Protein 6E28 (pdb70)

Sequence (186 aa):
SDYENDDECWSVLEGFRVTLTSSVIDPSRITPYLRQCKVLNPDDEEQVLSDDPNLVIRKRKVGVLLDILQRRTGHKGYVAFLESLELYYPQLYKKVTGKDECCWSVLEGFRVTLTSVIDPSRITPYLRQCKVLNPDDEEQVLSDDPNLVIRKRKVGVLLDILQRTGHKGYVAFLESLELYYPQLYKKVTGK

Nearest PDB structures (foldseek):
  6e27-assembly1_D  TM=1.008E+00  e=8.171E-13  Homo sapiens
  6e27-assembly1_C  TM=1.002E+00  e=1.537E-12  Homo sapiens
  6e25-assembly1_A  TM=4.729E-01  e=3.662E-10  Homo sapiens
  6n2p-assembly1_A  TM=5.033E-01  e=1.125E-09  Homo sapiens
  4i16-assembly1_A  TM=4.663E-01  e=3.398E-05  Mus musculus

Foldseek 3Di:
DDQQDPVCVVVVCPVCVVVVVVPDPPVVCVVVCVVVVNADPVRVCVVPDDPDPVVVVVVVVVVVVVLVVVPPVSVVVVLVVCVPPVVVVNCVVVPD/DCVVVVCVVCVVVCVVPDDVVVCVVVCVVVVVAPPVRVCVVPDDPDPVVVVVVVVVVVVVLVVVPPVSVVVVLVVCVVPVVVVSCVVVVD

B-factor: mean 40.91, std 30.82, range [13.9, 239.85]

Secondary structure (DSSP, 8-state):
--SS-TTTHHHHHGGGHHHHHHH--GGGTHHHHHHTTSS-HHHHHHHH----HHHHHHHHHHHHHHHHTTTHHHHHHHHHHHHHH-HHHHHHHHT-/--HHHHHGGGHHHHHHH--GGGTHHHHHHTTSS-HHHHHHHH---SHHHHHHHHHHHHHHHHTTTHHHHHHHHHHHHHH-HHHHHHHHT-

Solvent-accessible surface area: 10209 Å² total; per-residue (Å²): 131,99,158,75,54,90,131,88,0,27,72,70,7,86,77,63,127,100,41,1,8,30,72,0,29,1,14,121,0,0,54,44,0,82,138,39,182,16,6,91,96,118,29,25,52,113,1,13,25,3,110,49,82,100,11,40,72,121,10,0,9,57,0,3,55,16,0,68,186,54,28,96,112,0,38,63,4,0,24,64,0,0,84,107,80,29,72,153,7,50,39,110,20,46,70,158,142,127,18,24,80,112,9,64,76,73,81,97,46,1,7,36,75,0,28,2,5,95,0,0,78,58,0,86,150,29,151,6,0,74,81,117,27,37,43,114,1,14,25,2,100,58,84,91,18,39,71,140,12,0,26,62,0,17,67,9,0,88,160,39,11,68,152,0,12,63,4,0,25,77,0,0,97,107,81,30,69,129,11,49,91,120,19,57,73,98

Radius of gyration: 18.83 Å; Cα contacts (8 Å, |Δi|>4): 197; chains: 2; bounding box: 37×50×56 Å

Structure (mmCIF, N/CA/C/O backbone):
data_6E28
#
_entry.id   6E28
#
_cell.length_a   43.980
_cell.length_b   37.430
_cell.length_c   56.880
_cell.angle_alpha   90.00
_cell.angle_beta   101.47
_cell.angle_gamma   90.00
#
_symmetry.space_group_name_H-M   'P 1 21 1'
#
loop_
_entity.id
_entity.type
_entity.pdbx_description
1 polymer 'Caspase recruitment domain-containing protein 9'
2 water water
#
loop_
_atom_site.group_PDB
_atom_site.id
_atom_site.type_symbol
_atom_site.label_atom_id
_atom_site.label_alt_id
_atom_site.label_comp_id
_atom_site.label_asym_id
_atom_site.label_entity_id
_atom_site.label_seq_id
_atom_site.pdbx_PDB_ins_code
_atom_site.Cartn_x
_atom_site.Cartn_y
_atom_site.Cartn_z
_atom_site.occupancy
_atom_site.B_iso_or_equiv
_atom_site.auth_seq_id
_atom_site.auth_comp_id
_atom_site.auth_asym_id
_atom_site.auth_atom_id
_atom_site.pdbx_PDB_model_num
ATOM 1 N N . SER A 1 2 ? -12.663 -10.752 -49.891 1.00 93.33 2 SER C N 1
ATOM 2 C CA . SER A 1 2 ? -13.284 -9.434 -49.840 1.00 122.58 2 SER C CA 1
ATOM 3 C C . SER A 1 2 ? -12.939 -8.746 -48.522 1.00 126.81 2 SER C C 1
ATOM 4 O O . SER A 1 2 ? -12.984 -9.367 -47.461 1.00 117.04 2 SER C O 1
ATOM 11 N N . ASP A 1 3 ? -12.599 -7.460 -48.595 1.00 131.03 3 ASP C N 1
ATOM 12 C CA . ASP A 1 3 ? -12.130 -6.722 -47.428 1.00 140.61 3 ASP C CA 1
ATOM 13 C C . ASP A 1 3 ? -13.328 -6.237 -46.618 1.00 148.48 3 ASP C C 1
ATOM 14 O O . ASP A 1 3 ? -14.136 -5.441 -47.108 1.00 170.21 3 ASP C O 1
ATOM 23 N N . TYR A 1 4 ? -13.439 -6.715 -45.378 1.00 112.48 4 TYR C N 1
ATOM 24 C CA . TYR A 1 4 ? -14.503 -6.304 -44.472 1.00 76.93 4 TYR C CA 1
ATOM 25 C C . TYR A 1 4 ? -14.001 -5.436 -43.326 1.00 70.86 4 TYR C C 1
ATOM 26 O O . TYR A 1 4 ? -14.725 -5.260 -42.340 1.00 35.80 4 TYR C O 1
ATOM 44 N N . GLU A 1 5 ? -12.780 -4.909 -43.422 1.00 89.30 5 GLU C N 1
ATOM 45 C CA . GLU A 1 5 ? -12.234 -3.971 -42.441 1.00 83.87 5 GLU C CA 1
ATOM 46 C C . GLU A 1 5 ? -11.476 -2.862 -43.162 1.00 73.85 5 GLU C C 1
ATOM 47 O O . GLU A 1 5 ? -10.324 -2.558 -42.848 1.00 56.31 5 GLU C O 1
ATOM 59 N N . ASN A 1 6 ? -12.115 -2.251 -44.156 1.00 80.44 6 ASN C N 1
ATOM 60 C CA . ASN A 1 6 ? -11.465 -1.178 -44.888 1.00 73.23 6 ASN C CA 1
ATOM 61 C C . ASN A 1 6 ? -11.414 0.098 -44.039 1.00 49.11 6 ASN C C 1
ATOM 62 O O . ASN A 1 6 ? -11.944 0.168 -42.914 1.00 32.21 6 ASN C O 1
ATOM 73 N N . ASP A 1 7 ? -10.717 1.106 -44.574 1.00 70.36 7 ASP C N 1
ATOM 74 C CA . ASP A 1 7 ? -10.548 2.361 -43.850 1.00 97.21 7 ASP C CA 1
ATOM 75 C C . ASP A 1 7 ? -11.890 2.935 -43.427 1.00 94.29 7 ASP C C 1
ATOM 76 O O . ASP A 1 7 ? -11.981 3.618 -42.398 1.00 52.17 7 ASP C O 1
ATOM 85 N N . ASP A 1 8 ? -12.945 2.642 -44.191 1.00 114.59 8 ASP C N 1
ATOM 86 C CA . ASP A 1 8 ? -14.259 3.207 -43.916 1.00 103.10 8 ASP C CA 1
ATOM 87 C C . ASP A 1 8 ? -14.987 2.470 -42.796 1.00 80.01 8 ASP C C 1
ATOM 88 O O . ASP A 1 8 ? -15.705 3.098 -42.011 1.00 56.76 8 ASP C O 1
ATOM 97 N N . GLU A 1 9 ? -14.822 1.147 -42.705 1.00 97.87 9 GLU C N 1
ATOM 98 C CA . GLU A 1 9 ? -15.702 0.307 -41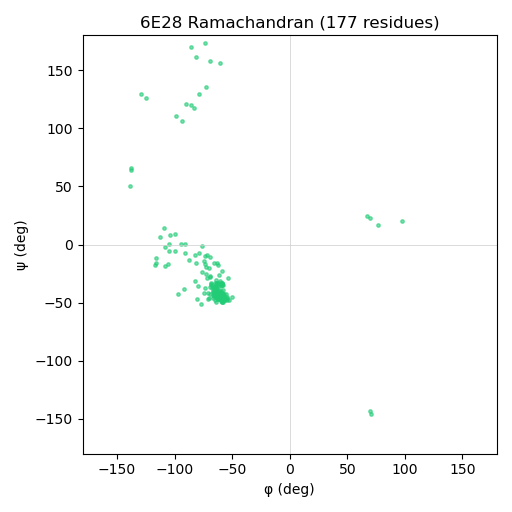.900 1.00 27.81 9 GLU C CA 1
ATOM 99 C C . GLU A 1 9 ? -15.009 -0.387 -40.739 1.00 25.81 9 GLU C C 1
ATOM 100 O O . GLU A 1 9 ? -15.702 -0.946 -39.883 1.00 28.63 9 GLU C O 1
ATOM 112 N N . CYS A 1 10 ? -13.681 -0.384 -40.688 1.00 27.58 10 CYS C N 1
ATOM 113 C CA . CYS A 1 10 ? -12.993 -1.193 -39.687 1.00 25.46 10 CYS C CA 1
ATOM 114 C C . CYS A 1 10 ? -13.433 -0.837 -38.267 1.00 26.47 10 CYS C C 1
ATOM 115 O O . CYS A 1 10 ? -13.686 -1.720 -37.448 1.00 23.47 10 CYS C O 1
ATOM 123 N N . TRP A 1 11 ? -13.538 0.443 -37.949 1.00 22.63 11 TRP C N 1
ATOM 124 C CA . TRP A 1 11 ? -13.896 0.794 -36.575 1.00 20.84 11 TRP C CA 1
ATOM 125 C C . TRP A 1 11 ? -15.310 0.371 -36.245 1.00 25.69 11 TRP C C 1
ATOM 126 O O . TRP A 1 11 ? -15.593 -0.024 -35.102 1.00 25.03 11 TRP C O 1
ATOM 147 N N . SER A 1 12 ? -16.222 0.475 -37.214 1.00 28.67 12 SER C N 1
ATOM 148 C CA . SER A 1 12 ? -17.603 0.096 -36.954 1.00 33.66 12 SER C CA 1
ATOM 149 C C . SER A 1 12 ? -17.704 -1.371 -36.572 1.00 27.28 12 SER C C 1
ATOM 150 O O . SER A 1 12 ? -18.618 -1.750 -35.835 1.00 31.77 12 SER C O 1
ATOM 158 N N . VAL A 1 13 ? -16.763 -2.211 -37.018 1.00 31.55 13 VAL C N 1
ATOM 159 C CA . VAL A 1 13 ? -16.829 -3.629 -36.656 1.00 42.04 13 VAL C CA 1
ATOM 160 C C . VAL A 1 13 ? -16.476 -3.867 -35.183 1.00 37.78 13 VAL C C 1
ATOM 161 O O . VAL A 1 13 ? -16.950 -4.839 -34.584 1.00 44.27 13 VAL C O 1
ATOM 174 N N . LEU A 1 14 ? -15.640 -3.013 -34.574 1.00 33.68 14 LEU C N 1
ATOM 175 C CA . LEU A 1 14 ? -15.358 -3.094 -33.137 1.00 31.69 14 LEU C CA 1
ATOM 176 C C . LEU A 1 14 ? -16.457 -2.490 -32.270 1.00 32.85 14 LEU C C 1
ATOM 177 O O . LEU A 1 14 ? -16.402 -2.611 -31.040 1.00 29.75 14 LEU C O 1
ATOM 193 N N . GLU A 1 15 ? -17.444 -1.835 -32.872 1.00 29.82 15 GLU C N 1
ATOM 194 C CA . GLU A 1 15 ? -18.471 -1.157 -32.101 1.00 29.73 15 GLU C CA 1
ATOM 195 C C . GLU A 1 15 ? -19.154 -2.106 -31.123 1.00 28.68 15 GLU C C 1
ATOM 196 O O . GLU A 1 15 ? -19.449 -1.723 -29.985 1.00 27.51 15 GLU C O 1
ATOM 208 N N . GLY A 1 16 ? -19.471 -3.327 -31.568 1.00 31.94 16 GLY C N 1
ATOM 209 C CA . GLY A 1 16 ? -20.172 -4.273 -30.717 1.00 33.06 16 GLY C CA 1
ATOM 210 C C . GLY A 1 16 ? -19.393 -4.682 -29.489 1.00 24.25 16 GLY C C 1
ATOM 211 O O . GLY A 1 16 ? -19.992 -5.214 -28.545 1.00 31.21 16 GLY C O 1
ATOM 215 N N . PHE A 1 17 ? -18.085 -4.422 -29.462 1.00 24.96 17 PHE C N 1
ATOM 216 C CA . PHE A 1 17 ? -17.242 -4.740 -28.318 1.00 23.37 17 PHE C CA 1
ATOM 217 C C . PHE A 1 17 ? -16.889 -3.508 -27.485 1.00 23.42 17 PHE C C 1
ATOM 218 O O . PHE A 1 17 ? -16.064 -3.610 -26.571 1.00 24.34 17 PHE C O 1
ATOM 235 N N . ARG A 1 18 ? -17.483 -2.352 -27.766 1.00 24.47 18 ARG C N 1
ATOM 236 C CA . ARG A 1 18 ? -17.019 -1.127 -27.122 1.00 27.96 18 ARG C CA 1
ATOM 237 C C . ARG A 1 18 ? -17.104 -1.218 -25.599 1.00 26.98 18 ARG C C 1
ATOM 238 O O . ARG A 1 18 ? -16.157 -0.846 -24.898 1.00 26.70 18 ARG C O 1
ATOM 259 N N . VAL A 1 19 ? -18.237 -1.676 -25.059 1.00 24.51 19 VAL C N 1
ATOM 260 C CA . VAL A 1 19 ?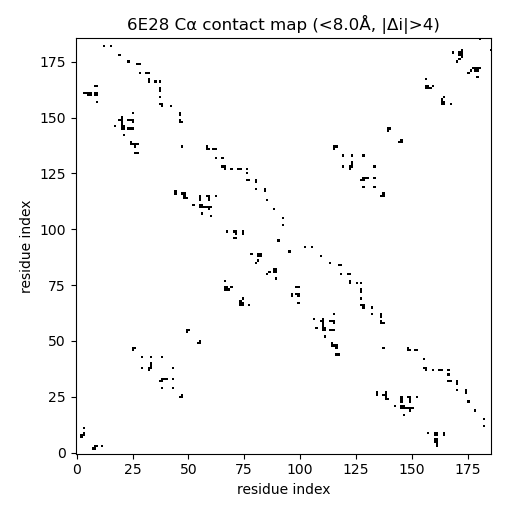 -18.398 -1.700 -23.606 1.00 23.90 19 VAL C CA 1
ATOM 261 C C . VAL A 1 19 ? -17.314 -2.561 -22.959 1.00 23.60 19 VAL C C 1
ATOM 262 O O . VAL A 1 19 ? -16.743 -2.207 -21.919 1.00 28.08 19 VAL C O 1
ATOM 275 N N . THR A 1 20 ? -17.031 -3.717 -23.544 1.00 22.51 20 THR C N 1
ATOM 276 C CA . THR A 1 20 ? -15.985 -4.567 -23.004 1.00 22.52 20 THR C CA 1
ATOM 277 C C . THR A 1 20 ? -14.606 -3.923 -23.144 1.00 26.13 20 THR C C 1
ATOM 278 O O . THR A 1 20 ? -13.817 -3.923 -22.186 1.00 24.92 20 THR C O 1
ATOM 289 N N . LEU A 1 21 ? -14.290 -3.364 -24.323 1.00 22.27 21 LEU C N 1
ATOM 290 C CA . LEU A 1 21 ? -13.005 -2.697 -24.498 1.00 23.33 21 LEU C CA 1
ATOM 291 C C . LEU A 1 21 ? -12.810 -1.614 -23.447 1.00 23.78 21 LEU C C 1
ATOM 292 O O . LEU A 1 21 ? -11.741 -1.514 -22.830 1.00 25.42 21 LEU C O 1
ATOM 308 N N . THR A 1 22 ? -13.828 -0.782 -23.233 1.00 22.95 22 THR C N 1
ATOM 309 C CA . THR A 1 22 ? -13.695 0.350 -22.325 1.00 25.18 22 THR C CA 1
ATOM 310 C C . THR A 1 22 ? -13.659 -0.073 -20.868 1.00 25.05 22 THR C C 1
ATOM 311 O O . THR A 1 22 ? -13.210 0.718 -20.032 1.00 28.15 22 THR C O 1
ATOM 322 N N . SER A 1 23 ? -14.120 -1.272 -20.545 1.00 24.91 23 SER C N 1
ATOM 323 C CA A SER A 1 23 ? -14.094 -1.751 -19.167 0.56 27.89 23 SER C CA 1
ATOM 324 C CA B SER A 1 23 ? -14.099 -1.761 -19.170 0.44 27.79 23 SER C CA 1
ATOM 325 C C . SER A 1 23 ? -12.808 -2.496 -18.812 1.00 31.88 23 SER C C 1
ATOM 326 O O . SER A 1 23 ? -12.392 -2.479 -17.641 1.00 33.05 23 SER C O 1
ATOM 341 N N . VAL A 1 24 ? -12.158 -3.141 -19.779 1.00 28.06 24 VAL C N 1
ATOM 342 C CA . VAL A 1 24 ? -10.985 -3.981 -19.522 1.00 26.85 24 VAL C CA 1
ATOM 343 C C . VAL A 1 24 ? -9.678 -3.210 -19.645 1.00 29.27 24 VAL C C 1
ATOM 344 O O . VAL A 1 24 ? -8.732 -3.467 -18.897 1.00 32.50 24 VAL C O 1
ATOM 357 N N . ILE A 1 25 ? -9.582 -2.294 -20.601 1.00 24.93 25 ILE C N 1
ATOM 358 C CA . ILE A 1 25 ? -8.326 -1.612 -20.909 1.00 22.11 25 ILE C CA 1
ATOM 359 C C . ILE A 1 25 ? -8.080 -0.504 -19.884 1.00 21.05 25 ILE C C 1
ATOM 360 O O . ILE A 1 25 ? -8.960 0.309 -19.628 1.00 23.78 25 ILE C O 1
ATOM 376 N N . ASP A 1 26 ? -6.870 -0.501 -19.313 1.00 24.42 26 ASP C N 1
ATOM 377 C CA . ASP A 1 26 ? -6.360 0.615 -18.523 1.00 32.18 26 ASP C CA 1
ATOM 378 C C . ASP A 1 26 ? -5.570 1.446 -19.530 1.00 25.40 26 ASP C C 1
ATOM 379 O O . ASP A 1 26 ? -4.488 1.006 -19.950 1.00 27.99 26 ASP C O 1
ATOM 388 N N . PRO A 1 27 ? -6.061 2.605 -19.964 1.00 23.66 27 PRO C N 1
ATOM 389 C CA . PRO A 1 27 ? -5.453 3.245 -21.141 1.00 21.82 27 PRO C CA 1
ATOM 390 C C . PRO A 1 27 ? -3.991 3.583 -20.974 1.00 21.44 27 PRO C C 1
ATOM 391 O O . PRO A 1 27 ? -3.245 3.512 -21.960 1.00 23.32 27 PRO C O 1
ATOM 402 N N . SER A 1 28 ? -3.539 3.937 -19.764 1.00 22.33 28 SER C N 1
ATOM 403 C CA . SER A 1 28 ? -2.129 4.270 -19.573 1.00 25.33 28 SER C CA 1
ATOM 404 C C . SER A 1 28 ? -1.201 3.093 -19.880 1.00 28.91 28 SER C C 1
ATOM 405 O O . SER A 1 28 ? 0.007 3.287 -20.084 1.00 29.15 28 SER C O 1
ATOM 413 N N . ARG A 1 29 ? -1.731 1.869 -19.927 1.00 26.16 29 ARG C N 1
ATOM 414 C CA . ARG A 1 29 ? -0.896 0.734 -20.263 1.00 26.88 29 ARG C CA 1
ATOM 415 C C . ARG A 1 29 ? -0.591 0.653 -21.750 1.00 24.37 29 ARG C C 1
ATOM 416 O O . ARG A 1 29 ? 0.430 0.053 -22.123 1.00 28.69 29 ARG C O 1
ATOM 437 N N . ILE A 1 30 ? -1.429 1.242 -22.597 1.00 22.00 30 ILE C N 1
ATOM 438 C CA . ILE A 1 30 ? -1.233 1.111 -24.035 1.00 23.39 30 ILE C CA 1
ATOM 439 C C . ILE A 1 30 ? -0.934 2.421 -24.743 1.00 22.26 30 ILE C C 1
ATOM 440 O O . ILE A 1 30 ? -0.500 2.368 -25.907 1.00 21.79 30 ILE C O 1
ATOM 456 N N . THR A 1 31 ? -1.178 3.585 -24.141 1.00 23.79 31 THR C N 1
ATOM 457 C CA . THR A 1 31 ? -0.876 4.820 -24.863 1.00 22.90 31 THR C CA 1
ATOM 458 C C . THR A 1 31 ? 0.599 4.984 -25.205 1.00 23.32 31 THR C C 1
ATOM 459 O O . THR A 1 31 ? 0.875 5.485 -26.312 1.00 22.81 31 THR C O 1
ATOM 470 N N . PRO A 1 32 ? 1.569 4.544 -24.401 1.00 22.57 32 PRO C N 1
ATOM 471 C CA . PRO A 1 32 ? 2.966 4.672 -24.857 1.00 25.51 32 PRO C CA 1
ATOM 472 C C . PRO A 1 32 ? 3.205 3.911 -26.142 1.00 28.59 32 PRO C C 1
ATOM 473 O O . PRO A 1 32 ? 3.807 4.437 -27.086 1.00 29.83 32 PRO C O 1
ATOM 484 N N . TYR A 1 33 ? 2.712 2.678 -26.217 1.00 25.98 33 TYR C N 1
ATOM 485 C CA . TYR A 1 33 ? 2.845 1.885 -27.431 1.00 26.75 33 TYR C CA 1
ATOM 486 C C . TYR A 1 33 ? 2.153 2.557 -28.613 1.00 28.51 33 TYR C C 1
ATOM 487 O O . TYR A 1 33 ? 2.694 2.612 -29.727 1.00 26.00 33 TYR C O 1
ATOM 505 N N . LEU A 1 34 ? 0.933 3.040 -28.408 1.00 22.64 34 LEU C N 1
ATOM 506 C CA . LEU A 1 34 ? 0.233 3.682 -29.514 1.00 23.28 34 LEU C CA 1
ATOM 507 C C . LEU A 1 34 ? 0.960 4.940 -29.972 1.00 23.61 34 LEU C C 1
ATOM 508 O O . LEU A 1 34 ? 0.968 5.247 -31.164 1.00 24.84 34 LEU C O 1
ATOM 524 N N . ARG A 1 35 ? 1.600 5.671 -29.064 1.00 25.91 35 ARG C N 1
ATOM 525 C CA . ARG A 1 35 ? 2.420 6.815 -29.474 1.00 30.18 35 ARG C CA 1
ATOM 526 C C . ARG A 1 35 ? 3.619 6.348 -30.293 1.00 29.54 35 ARG C C 1
ATOM 527 O O . ARG A 1 35 ? 3.999 6.984 -31.289 1.00 31.14 35 ARG C O 1
ATOM 548 N N . GLN A 1 36 ? 4.207 5.208 -29.931 1.00 29.72 36 GLN C N 1
ATOM 549 C CA . GLN A 1 36 ? 5.312 4.697 -30.735 1.00 40.38 36 GLN C CA 1
ATOM 550 C C . GLN A 1 36 ? 4.839 4.202 -32.099 1.00 35.84 36 GLN C C 1
ATOM 551 O O . GLN A 1 36 ? 5.621 4.211 -33.060 1.00 35.01 36 GLN C O 1
ATOM 565 N N . CYS A 1 37 ? 3.585 3.751 -32.211 1.00 31.07 37 CYS C N 1
ATOM 566 C CA . CYS A 1 37 ? 3.042 3.382 -33.519 1.00 31.34 37 CYS C CA 1
ATOM 567 C C . CYS A 1 37 ? 2.670 4.596 -34.351 1.00 34.12 37 CYS C C 1
ATOM 568 O O . CYS A 1 37 ? 2.168 4.431 -35.469 1.00 31.03 37 CYS C O 1
ATOM 576 N N . LYS A 1 38 ? 2.848 5.801 -33.812 1.00 31.08 38 LYS C N 1
ATOM 577 C CA . LYS A 1 38 ? 2.612 7.043 -34.533 1.00 30.16 38 LYS C CA 1
ATOM 578 C C . LYS A 1 38 ? 1.131 7.301 -34.815 1.00 30.03 38 LYS C C 1
ATOM 579 O O . LYS A 1 38 ? 0.804 8.051 -35.732 1.00 33.59 38 LYS C O 1
ATOM 598 N N . VAL A 1 39 ? 0.227 6.705 -34.041 1.00 26.83 39 VAL C N 1
ATOM 599 C CA . VAL A 1 39 ? -1.205 6.970 -34.176 1.00 28.00 39 VAL C CA 1
ATOM 600 C C . VAL A 1 39 ? -1.742 7.854 -33.065 1.00 29.70 39 VAL C C 1
ATOM 601 O O . VAL A 1 39 ? -2.928 8.216 -33.102 1.00 30.61 39 VAL C O 1
ATOM 614 N N . LEU A 1 40 ? -0.924 8.190 -32.067 1.00 25.04 40 LEU C N 1
ATOM 615 C CA . LEU A 1 40 ? -1.270 9.143 -31.028 1.00 24.04 40 LEU C CA 1
ATOM 616 C C . LEU A 1 40 ? -0.152 10.157 -30.934 1.00 29.12 40 LEU C C 1
ATOM 617 O O . LEU A 1 40 ? 1.020 9.768 -30.891 1.00 35.29 40 LEU C O 1
ATOM 633 N N . ASN A 1 41 ? -0.525 11.462 -30.967 1.00 36.39 41 ASN C N 1
ATOM 634 C CA . ASN A 1 41 ? 0.363 12.582 -30.672 1.00 45.12 41 ASN C CA 1
ATOM 635 C C . ASN A 1 41 ? 0.458 12.764 -29.162 1.00 43.04 41 ASN C C 1
ATOM 636 O O . ASN A 1 41 ? -0.419 12.323 -28.427 1.00 35.12 41 ASN C O 1
ATOM 647 N N . PRO A 1 42 ? 1.486 13.467 -28.671 1.00 69.79 42 PRO C N 1
ATOM 648 C CA . PRO A 1 42 ? 1.531 13.759 -27.223 1.00 61.56 42 PRO C CA 1
ATOM 649 C C . PRO A 1 42 ? 0.317 14.518 -26.709 1.00 35.55 42 PRO C C 1
ATOM 650 O O . PRO A 1 42 ? -0.122 14.273 -25.578 1.00 40.38 42 PRO C O 1
ATOM 661 N N . ASP A 1 43 ? -0.249 15.423 -27.517 1.00 37.93 43 ASP C N 1
ATOM 662 C CA . ASP A 1 43 ? -1.470 16.116 -27.115 1.00 54.87 43 ASP C CA 1
ATOM 663 C C . ASP A 1 43 ? -2.630 15.139 -26.930 1.00 48.46 43 ASP C C 1
ATOM 664 O O . ASP A 1 43 ? -3.422 15.2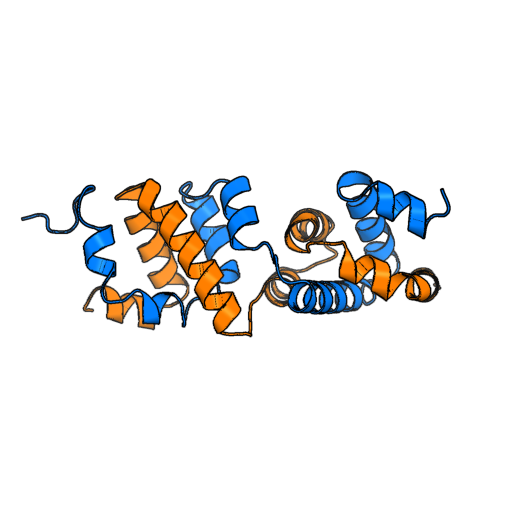79 -25.988 1.00 39.37 43 ASP C O 1
ATOM 673 N N . ASP A 1 44 ? -2.760 14.159 -27.833 1.00 34.83 44 ASP C N 1
ATOM 674 C CA . ASP A 1 44 ? -3.795 13.133 -27.702 1.00 32.99 44 ASP C CA 1
ATOM 675 C C . ASP A 1 44 ? -3.606 12.342 -26.416 1.00 24.51 44 ASP C C 1
ATOM 676 O O . ASP A 1 44 ? -4.571 12.055 -25.687 1.00 24.73 44 ASP C O 1
ATOM 685 N N . GLU A 1 45 ? -2.367 11.940 -26.135 1.00 28.21 45 GLU C N 1
ATOM 686 C CA . GLU A 1 45 ? -2.121 11.128 -24.954 1.00 25.83 45 GLU C CA 1
ATOM 687 C C . GLU A 1 45 ? -2.457 11.910 -23.687 1.00 27.59 45 GLU C C 1
ATOM 688 O O . GLU A 1 45 ? -3.011 11.355 -22.725 1.00 30.82 45 GLU C O 1
ATOM 700 N N . GLU A 1 46 ? -2.156 13.208 -23.676 1.00 33.96 46 GLU C N 1
ATOM 701 C CA . GLU A 1 46 ? -2.495 14.003 -22.499 1.00 42.92 46 GLU C CA 1
ATOM 702 C C . GLU A 1 46 ? -4.009 14.094 -22.322 1.00 31.43 46 GLU C C 1
ATOM 703 O O . GLU A 1 46 ? -4.517 13.972 -21.198 1.00 32.21 46 GLU C O 1
ATOM 715 N N . GLN A 1 47 ? -4.749 14.274 -23.423 1.00 28.70 47 GLN C N 1
ATOM 716 C CA . GLN A 1 47 ? -6.205 14.282 -23.352 1.00 26.39 47 GLN C CA 1
ATOM 717 C C . GLN A 1 47 ? -6.731 12.996 -22.718 1.00 29.59 47 GLN C C 1
ATOM 718 O O . GLN A 1 47 ? -7.566 13.030 -21.809 1.00 31.49 47 GLN C O 1
ATOM 732 N N . VAL A 1 48 ? -6.221 11.846 -23.161 1.00 21.60 48 VAL C N 1
ATOM 733 C CA . VAL A 1 48 ? -6.714 10.565 -22.679 1.00 23.03 48 VAL C CA 1
ATOM 734 C C . VAL A 1 48 ? -6.449 10.397 -21.189 1.00 21.26 48 VAL C C 1
ATOM 735 O O . VAL A 1 48 ? -7.306 9.911 -20.440 1.00 22.49 48 VAL C O 1
ATOM 748 N N . LEU A 1 49 ? -5.239 10.728 -20.739 1.00 21.29 49 LEU C N 1
ATOM 749 C CA . LEU A 1 49 ? -4.814 10.409 -19.386 1.00 23.14 49 LEU C CA 1
ATOM 750 C C . LEU A 1 49 ? -5.184 11.477 -18.372 1.00 28.81 49 LEU C C 1
ATOM 751 O O . LEU A 1 49 ? -5.055 11.224 -17.174 1.00 26.23 49 LEU C O 1
ATOM 767 N N . SER A 1 50 ? -5.580 12.664 -18.813 1.00 22.48 50 SER C N 1
ATOM 768 C CA . SER A 1 50 ? -5.941 13.733 -17.898 1.00 23.08 50 SER C CA 1
ATOM 769 C C . SER A 1 50 ? -7.122 13.327 -17.019 1.00 22.94 50 SER C C 1
ATOM 770 O O . SER A 1 50 ? -7.948 12.487 -17.362 1.00 24.38 50 SER C O 1
ATOM 778 N N . ASP A 1 51 ? -7.221 13.969 -15.873 1.00 24.40 51 ASP C N 1
ATOM 779 C CA A ASP A 1 51 ? -8.288 13.642 -14.922 0.47 25.63 51 ASP C CA 1
ATOM 780 C CA B ASP A 1 51 ? -8.258 13.646 -14.891 0.53 26.98 51 ASP C CA 1
ATOM 781 C C . ASP A 1 51 ? -9.100 14.882 -14.613 1.00 29.95 51 ASP C C 1
ATOM 782 O O . ASP A 1 51 ? -8.694 15.715 -13.791 1.00 30.96 51 ASP C O 1
ATOM 799 N N . PRO A 1 52 ? -10.269 15.027 -15.242 1.00 27.29 52 PRO C N 1
ATOM 800 C CA . PRO A 1 52 ? -11.101 16.213 -14.981 1.00 29.43 52 PRO C CA 1
ATOM 801 C C . PRO A 1 52 ? -11.811 16.194 -13.648 1.00 27.80 52 PRO C C 1
ATOM 802 O O . PRO A 1 52 ? -12.360 17.231 -13.262 1.00 31.14 52 PRO C O 1
ATOM 813 N N . ASN A 1 53 ? -11.879 15.053 -12.970 1.00 27.57 53 ASN C N 1
ATOM 814 C CA . ASN A 1 53 ? -12.494 14.990 -11.646 1.00 29.23 53 ASN C CA 1
ATOM 815 C C . ASN A 1 53 ? -11.479 15.241 -10.543 1.00 30.39 53 ASN C C 1
ATOM 816 O O . ASN A 1 53 ? -10.500 14.497 -10.414 1.00 32.66 53 ASN C O 1
ATOM 827 N N . LEU A 1 54 ? -11.747 16.280 -9.743 1.00 26.48 54 LEU C N 1
ATOM 828 C CA . LEU A 1 54 ? -10.886 16.658 -8.627 1.00 25.87 54 LEU C CA 1
ATOM 829 C C . LEU A 1 54 ? -10.637 15.491 -7.678 1.00 25.28 54 LEU C C 1
ATOM 830 O O . LEU A 1 54 ? -9.509 15.301 -7.227 1.00 24.05 54 LEU C O 1
ATOM 846 N N . VAL A 1 55 ? -11.676 14.732 -7.317 1.00 26.86 55 VAL C N 1
ATOM 847 C CA . VAL A 1 55 ? -11.461 13.664 -6.338 1.00 28.34 55 VAL C CA 1
ATOM 848 C C . VAL A 1 55 ? -10.435 12.663 -6.844 1.00 28.34 55 VAL C C 1
ATOM 849 O O . VAL A 1 55 ? -9.586 12.189 -6.082 1.00 26.95 55 VAL C O 1
ATOM 862 N N . ILE A 1 56 ? -10.496 12.324 -8.135 1.00 27.73 56 ILE C N 1
ATOM 863 C CA . ILE A 1 56 ? -9.563 11.354 -8.702 1.00 26.97 56 ILE C CA 1
ATOM 864 C C . ILE A 1 56 ? -8.163 11.958 -8.791 1.00 23.67 56 ILE C C 1
ATOM 865 O O . ILE A 1 56 ? -7.154 11.348 -8.406 1.00 23.62 56 ILE C O 1
ATOM 881 N N . ARG A 1 57 ? -8.080 13.181 -9.308 1.00 21.60 57 ARG C N 1
ATOM 882 C CA . ARG A 1 57 ? -6.810 13.872 -9.417 1.00 23.19 57 ARG C CA 1
ATOM 883 C C . ARG A 1 57 ? -6.116 13.941 -8.068 1.00 22.27 57 ARG C C 1
ATOM 884 O O . ARG A 1 57 ? -4.913 13.678 -7.954 1.00 21.28 57 ARG C O 1
ATOM 905 N N . LYS A 1 58 ? -6.866 14.307 -7.019 1.00 21.29 58 LYS C N 1
ATOM 906 C CA . LYS A 1 58 ? -6.265 14.461 -5.700 1.00 23.18 58 LYS C CA 1
ATOM 907 C C . LYS A 1 58 ? -5.631 13.167 -5.233 1.00 20.37 58 LYS C C 1
ATOM 908 O O . LYS A 1 58 ? -4.520 13.171 -4.693 1.00 21.09 58 LYS C O 1
ATOM 927 N N . ARG A 1 59 ? -6.316 12.043 -5.436 1.00 18.11 59 ARG C N 1
ATOM 928 C CA . ARG A 1 59 ? -5.766 10.763 -5.033 1.00 19.52 59 ARG C CA 1
ATOM 929 C C . ARG A 1 59 ? -4.487 10.460 -5.786 1.00 19.98 59 ARG C C 1
ATOM 930 O O . ARG A 1 59 ? -3.481 10.042 -5.199 1.00 19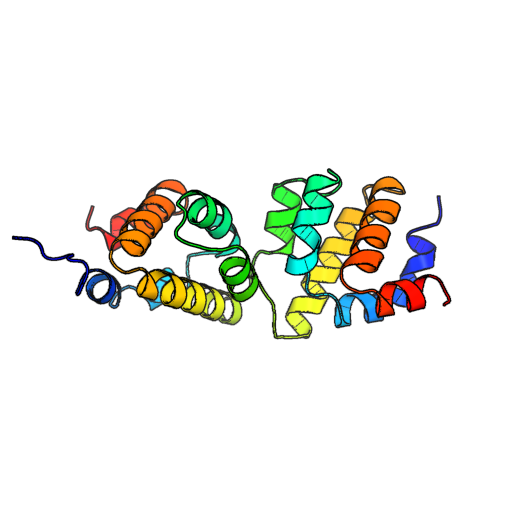.11 59 ARG C O 1
ATOM 951 N N . LYS A 1 60 ? -4.500 10.678 -7.106 1.00 18.16 60 LYS C N 1
ATOM 952 C CA . LYS A 1 60 ? -3.327 10.336 -7.905 1.00 19.14 60 LYS C CA 1
ATOM 953 C C . LYS A 1 60 ? -2.137 11.207 -7.558 1.00 14.35 60 LYS C C 1
ATOM 954 O O . LYS A 1 60 ? -0.998 10.725 -7.511 1.00 16.87 60 LYS C O 1
ATOM 973 N N . VAL A 1 61 ? -2.367 12.501 -7.322 1.00 16.47 61 VAL C N 1
ATOM 974 C CA . VAL A 1 61 ? -1.262 13.352 -6.892 1.00 16.75 61 VAL C CA 1
ATOM 975 C C . VAL A 1 61 ? -0.765 12.913 -5.524 1.00 17.80 61 VAL C C 1
ATOM 976 O O . VAL A 1 61 ? 0.436 12.933 -5.251 1.00 16.78 61 VAL C O 1
ATOM 989 N N . GLY A 1 62 ? -1.669 12.474 -4.642 1.00 16.91 62 GLY C N 1
ATOM 990 C CA . GLY A 1 62 ? -1.218 11.992 -3.342 1.00 17.68 62 GLY C CA 1
ATOM 991 C C . GLY A 1 62 ? -0.317 10.776 -3.462 1.00 15.49 62 GLY C C 1
ATOM 992 O O . GLY A 1 62 ? 0.710 10.681 -2.789 1.00 16.16 62 GLY C O 1
ATOM 996 N N . VAL A 1 63 ? -0.693 9.845 -4.325 1.00 16.47 63 VAL C N 1
ATOM 997 C CA . VAL A 1 63 ? 0.132 8.677 -4.607 1.00 17.66 63 VAL C CA 1
ATOM 998 C C . VAL A 1 63 ? 1.487 9.100 -5.166 1.00 15.64 63 VAL C C 1
ATOM 999 O O . VAL A 1 63 ? 2.534 8.629 -4.721 1.00 16.24 63 VAL C O 1
ATOM 1012 N N . LEU A 1 64 ? 1.474 10.031 -6.137 1.00 15.81 64 LEU C N 1
ATOM 1013 C CA . LEU A 1 64 ? 2.712 10.561 -6.712 1.00 16.60 64 LEU C CA 1
ATOM 1014 C C . LEU A 1 64 ? 3.615 11.173 -5.654 1.00 13.90 64 LEU C C 1
ATOM 1015 O O . LEU A 1 64 ? 4.821 10.916 -5.619 1.00 16.02 64 LEU C O 1
ATOM 1031 N N . LEU A 1 65 ? 3.046 11.996 -4.781 1.00 15.29 65 LEU C N 1
ATOM 1032 C CA . LEU A 1 65 ? 3.843 12.638 -3.742 1.00 18.12 65 LEU C CA 1
ATOM 1033 C C . LEU A 1 65 ? 4.478 11.610 -2.819 1.00 17.95 65 LEU C C 1
ATOM 1034 O O . LEU A 1 65 ? 5.621 11.781 -2.396 1.00 18.52 65 LEU C O 1
ATOM 1050 N N . ASP A 1 66 ? 3.747 10.538 -2.477 1.00 18.03 66 ASP C N 1
ATOM 1051 C CA . ASP A 1 66 ? 4.316 9.516 -1.586 1.00 19.85 66 ASP C CA 1
ATOM 1052 C C . ASP A 1 66 ? 5.477 8.777 -2.254 1.00 16.90 66 ASP C C 1
ATOM 1053 O O . ASP A 1 66 ? 6.507 8.511 -1.627 1.00 18.83 66 ASP C O 1
ATOM 1062 N N . ILE A 1 67 ? 5.333 8.466 -3.540 1.00 16.76 67 ILE C N 1
ATOM 1063 C CA . ILE A 1 67 ? 6.431 7.849 -4.284 1.00 18.36 67 ILE C CA 1
ATOM 1064 C C . ILE A 1 67 ? 7.645 8.766 -4.285 1.00 17.07 67 ILE C C 1
ATOM 1065 O O . ILE A 1 67 ? 8.771 8.350 -4.028 1.00 19.36 67 ILE C O 1
ATOM 1081 N N . LEU A 1 68 ? 7.418 10.050 -4.607 1.00 16.43 68 LEU C N 1
ATOM 1082 C CA . LEU A 1 68 ? 8.539 10.976 -4.687 1.00 18.18 68 LEU C CA 1
ATOM 1083 C C . LEU A 1 68 ? 9.214 11.187 -3.337 1.00 18.78 68 LEU C C 1
ATOM 1084 O O . LEU A 1 68 ? 10.440 11.318 -3.265 1.00 20.33 68 LEU C O 1
ATOM 1100 N N . GLN A 1 69 ? 8.432 11.228 -2.252 1.00 18.92 69 GLN C N 1
ATOM 1101 C CA . GLN A 1 69 ? 9.005 11.402 -0.926 1.00 19.87 69 GLN C CA 1
ATOM 1102 C C . GLN A 1 69 ? 9.987 10.294 -0.602 1.00 21.04 69 GLN C C 1
ATOM 1103 O O . GLN A 1 69 ? 11.008 10.534 0.058 1.00 23.18 69 GLN C O 1
ATOM 1117 N N . ARG A 1 70 ? 9.706 9.080 -1.094 1.00 22.00 70 ARG C N 1
ATOM 1118 C CA A ARG A 1 70 ? 10.588 7.965 -0.786 0.49 23.70 70 ARG C CA 1
ATOM 1119 C CA B ARG A 1 70 ? 10.572 7.941 -0.825 0.51 23.81 70 ARG C CA 1
ATOM 1120 C C . ARG A 1 70 ? 11.908 8.044 -1.539 1.00 25.46 70 ARG C C 1
ATOM 1121 O O . ARG A 1 70 ? 12.836 7.309 -1.196 1.00 32.13 70 ARG C O 1
ATOM 1162 N N . THR A 1 71 ? 12.025 8.919 -2.538 1.00 25.80 71 THR C N 1
ATOM 1163 C CA . THR A 1 71 ? 13.306 9.133 -3.188 1.00 24.09 71 THR C CA 1
ATOM 1164 C C . THR A 1 71 ? 14.115 10.247 -2.535 1.00 31.77 71 THR C C 1
ATOM 1165 O O . THR A 1 71 ? 15.215 10.559 -3.001 1.00 37.73 71 THR C O 1
ATOM 1176 N N . GLY A 1 72 ? 13.591 10.865 -1.479 1.00 27.04 72 GLY C N 1
ATOM 1177 C CA . GLY A 1 72 ? 14.358 11.834 -0.735 1.00 28.86 72 GLY C CA 1
ATOM 1178 C C . GLY A 1 72 ? 14.580 13.119 -1.509 1.00 28.45 72 GLY C C 1
ATOM 1179 O O . GLY A 1 72 ? 13.745 13.577 -2.300 1.00 25.12 72 GLY C O 1
ATOM 1183 N N . HIS A 1 73 ? 15.741 13.707 -1.280 1.00 29.61 73 HIS C N 1
ATOM 1184 C CA . HIS A 1 73 ? 15.983 15.049 -1.789 1.00 28.94 73 HIS C CA 1
ATOM 1185 C C . HIS A 1 73 ? 15.996 15.093 -3.314 1.00 31.15 73 HIS C C 1
ATOM 1186 O O . HIS A 1 73 ? 15.592 16.100 -3.902 1.00 29.11 73 HIS C O 1
ATOM 1200 N N . LYS A 1 74 ? 16.460 14.033 -3.977 1.00 28.62 74 LYS C N 1
ATOM 1201 C CA . LYS A 1 74 ? 16.493 14.061 -5.435 1.00 29.94 74 LYS C CA 1
ATOM 1202 C C . LYS A 1 74 ? 15.087 14.192 -6.009 1.00 27.77 74 LYS C C 1
ATOM 1203 O O . LYS A 1 74 ? 14.864 14.929 -6.985 1.00 25.72 74 LYS C O 1
ATOM 1222 N N . GLY A 1 75 ? 14.128 13.457 -5.436 1.00 22.73 75 GLY C N 1
ATOM 1223 C CA . GLY A 1 75 ? 12.742 13.604 -5.826 1.00 22.24 75 GLY C CA 1
ATOM 1224 C C . GLY A 1 75 ? 12.183 14.982 -5.544 1.00 19.77 75 GLY C C 1
ATOM 1225 O O . GLY A 1 75 ? 11.357 15.488 -6.317 1.00 19.14 75 GLY C O 1
ATOM 1229 N N . TYR A 1 76 ? 12.613 15.596 -4.445 1.00 19.83 76 TYR C N 1
ATOM 1230 C CA . TYR A 1 76 ? 12.130 16.931 -4.098 1.00 19.91 76 TYR C CA 1
ATOM 1231 C C . TYR A 1 76 ? 12.577 17.951 -5.132 1.00 21.00 76 TYR C C 1
ATOM 1232 O O . TYR A 1 76 ? 11.767 18.762 -5.605 1.00 19.63 76 TYR C O 1
ATOM 1250 N N . VAL A 1 77 ? 13.854 17.911 -5.485 1.00 22.38 77 VAL C N 1
ATOM 1251 C CA . VAL A 1 77 ? 14.398 18.838 -6.466 1.00 23.22 77 VAL C CA 1
ATOM 1252 C C . VAL A 1 77 ? 13.710 18.654 -7.809 1.00 25.34 77 VAL C C 1
ATOM 1253 O O . VAL A 1 77 ? 13.326 19.630 -8.468 1.00 23.34 77 VAL C O 1
ATOM 1266 N N . ALA A 1 78 ? 13.534 17.403 -8.237 1.00 20.01 78 ALA C N 1
ATOM 1267 C CA . ALA A 1 78 ? 12.883 17.143 -9.518 1.00 19.74 78 ALA C CA 1
ATOM 1268 C C . ALA A 1 78 ? 11.442 17.618 -9.508 1.00 18.23 78 ALA C C 1
ATOM 1269 O O . ALA A 1 78 ? 10.960 18.201 -10.502 1.00 18.45 78 ALA C O 1
ATOM 1276 N N . PHE A 1 79 ? 10.728 17.354 -8.420 1.00 17.03 79 PHE C N 1
ATOM 1277 C CA . PHE A 1 79 ? 9.351 17.780 -8.310 1.00 15.44 79 PHE C CA 1
ATOM 1278 C C . PHE A 1 79 ? 9.251 19.296 -8.401 1.00 17.48 79 PHE C C 1
ATOM 1279 O O . PHE A 1 79 ? 8.407 19.820 -9.136 1.00 17.97 79 PHE C O 1
ATOM 1296 N N . LEU A 1 80 ? 10.095 20.015 -7.675 1.00 18.77 80 LEU C N 1
ATOM 1297 C CA . LEU A 1 80 ? 10.012 21.467 -7.739 1.00 18.55 80 LEU C CA 1
ATOM 1298 C C . LEU A 1 80 ? 10.316 21.976 -9.141 1.00 20.16 80 LEU C C 1
ATOM 1299 O O . LEU A 1 80 ? 9.711 22.957 -9.591 1.00 21.23 80 LEU C O 1
ATOM 1315 N N . GLU A 1 81 ? 11.284 21.369 -9.831 1.00 17.69 81 GLU C N 1
ATOM 1316 C CA . GLU A 1 81 ? 11.534 21.762 -11.216 1.00 18.23 81 GLU C CA 1
ATOM 1317 C C . GLU A 1 81 ? 10.292 21.568 -12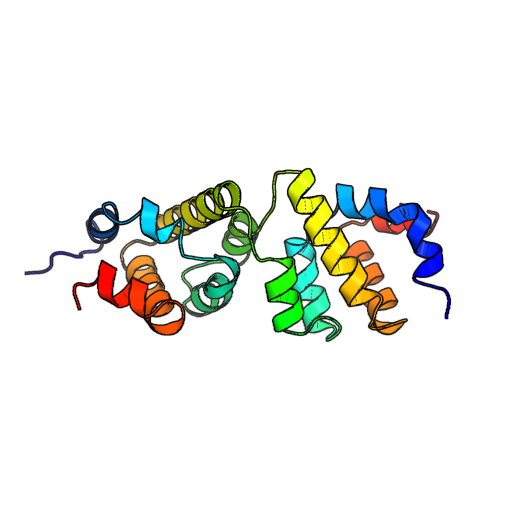.076 1.00 21.75 81 GLU C C 1
ATOM 1318 O O . GLU A 1 81 ? 9.977 22.409 -12.924 1.00 20.27 81 GLU C O 1
ATOM 1330 N N . SER A 1 82 ? 9.579 20.456 -11.881 1.00 19.16 82 SER C N 1
ATOM 1331 C CA . SER A 1 82 ? 8.394 20.225 -12.691 1.00 18.57 82 SER C CA 1
ATOM 1332 C C . SER A 1 82 ? 7.334 21.274 -12.420 1.00 18.32 82 SER C C 1
ATOM 1333 O O . SER A 1 82 ? 6.604 21.674 -13.335 1.00 19.75 82 SER C O 1
ATOM 1341 N N . LEU A 1 83 ? 7.292 21.799 -11.203 1.00 19.18 83 LEU C N 1
ATOM 1342 C CA . LEU A 1 83 ? 6.340 22.864 -10.913 1.00 19.57 83 LEU C CA 1
ATOM 1343 C C . LEU A 1 83 ? 6.799 24.176 -11.544 1.00 20.75 83 LEU C C 1
ATOM 1344 O O . LEU A 1 83 ? 5.991 24.900 -12.131 1.00 20.58 83 LEU C O 1
ATOM 1360 N N . GLU A 1 84 ? 8.102 24.481 -11.470 1.00 21.29 84 GLU C N 1
ATOM 1361 C CA . GLU A 1 84 ? 8.643 25.680 -12.108 1.00 21.65 84 GLU C CA 1
ATOM 1362 C C . GLU A 1 84 ? 8.184 25.762 -13.547 1.00 21.78 84 GLU C C 1
ATOM 1363 O O . GLU A 1 84 ? 7.831 26.835 -14.045 1.00 25.08 84 GLU C O 1
ATOM 1375 N N . LEU A 1 85 ? 8.264 24.631 -14.251 1.00 22.09 85 LEU C N 1
ATOM 1376 C CA . LEU A 1 85 ? 7.939 24.578 -15.660 1.00 21.71 85 LEU C CA 1
ATOM 1377 C C . LEU A 1 85 ? 6.438 24.575 -15.899 1.00 21.09 85 LEU C C 1
ATOM 1378 O O . LEU A 1 85 ? 5.946 25.344 -16.731 1.00 24.31 85 LEU C O 1
ATOM 1394 N N . TYR A 1 86 ? 5.705 23.681 -15.237 1.00 19.96 86 TYR C N 1
ATOM 1395 C CA . TYR A 1 86 ? 4.333 23.393 -15.631 1.00 21.52 86 TYR C CA 1
ATOM 1396 C C . TYR A 1 86 ? 3.269 23.978 -14.711 1.00 20.46 86 TYR C C 1
ATOM 1397 O O . TYR A 1 86 ? 2.117 24.112 -15.142 1.00 24.45 86 TYR C O 1
ATOM 1415 N N . TYR A 1 87 ? 3.623 24.373 -13.502 1.00 19.81 87 TYR C N 1
ATOM 1416 C CA . TYR A 1 87 ? 2.689 24.993 -12.560 1.00 22.32 87 TYR C CA 1
ATOM 1417 C C . TYR A 1 87 ? 3.414 26.150 -11.896 1.00 25.16 87 TYR C C 1
ATOM 1418 O O . TYR A 1 87 ? 3.655 26.144 -10.682 1.00 22.72 87 TYR C O 1
ATOM 1436 N N . PRO A 1 88 ? 3.754 27.179 -12.671 1.00 25.57 88 PRO C N 1
ATOM 1437 C CA . PRO A 1 88 ? 4.591 28.246 -12.106 1.00 26.95 88 PRO C CA 1
ATOM 1438 C C . PRO A 1 88 ? 3.971 28.942 -10.915 1.00 33.13 88 PRO C C 1
ATOM 1439 O O . PRO A 1 88 ? 4.704 29.355 -10.010 1.00 29.39 88 PRO C O 1
ATOM 1450 N N . GLN A 1 89 ? 2.648 29.127 -10.910 1.00 31.33 89 GLN C N 1
ATOM 1451 C CA . GLN A 1 89 ? 2.002 29.799 -9.776 1.00 31.91 89 GLN C CA 1
ATOM 1452 C C . GLN A 1 89 ? 2.066 28.950 -8.510 1.00 33.72 89 GLN C C 1
ATOM 1453 O O . GLN A 1 89 ? 2.144 29.488 -7.400 1.00 36.90 89 GLN C O 1
ATOM 1467 N N . LEU A 1 90 ? 2.014 27.627 -8.648 1.00 28.15 90 LEU C N 1
ATOM 1468 C CA . LEU A 1 90 ? 2.218 26.745 -7.502 1.00 26.11 90 LEU C CA 1
ATOM 1469 C C . LEU A 1 90 ? 3.652 26.780 -7.020 1.00 31.88 90 LEU C C 1
ATOM 1470 O O . LEU A 1 90 ? 3.913 26.786 -5.814 1.00 30.84 90 LEU C O 1
ATOM 1486 N N . TYR A 1 91 ? 4.601 26.768 -7.947 1.00 25.46 91 TYR C N 1
ATOM 1487 C CA . TYR A 1 91 ? 6.000 26.861 -7.564 1.00 24.41 91 TYR C CA 1
ATOM 1488 C C . TYR A 1 91 ? 6.233 28.061 -6.668 1.00 32.68 91 TYR C C 1
ATOM 1489 O O . TYR A 1 91 ? 6.864 27.949 -5.615 1.00 30.76 91 TYR C O 1
ATOM 1507 N N . LYS A 1 92 ? 5.713 29.217 -7.073 1.00 28.75 92 LYS C N 1
ATOM 1508 C CA . LYS A 1 92 ? 5.876 30.436 -6.292 1.00 33.59 92 LYS C CA 1
ATOM 1509 C C . LYS A 1 92 ? 5.261 30.277 -4.911 1.00 42.34 92 LYS C C 1
ATOM 1510 O O . LYS A 1 92 ? 5.848 30.684 -3.897 1.00 38.74 92 LYS C O 1
ATOM 1517 N N . LYS A 1 93 ? 4.075 29.677 -4.860 1.00 33.72 93 LYS C N 1
ATOM 1518 C CA . LYS A 1 93 ? 3.334 29.553 -3.607 1.00 34.99 93 LYS C CA 1
ATOM 1519 C C . LYS A 1 93 ? 4.104 28.706 -2.600 1.00 35.69 93 LYS C C 1
ATOM 1520 O O . LYS A 1 93 ? 4.239 29.085 -1.427 1.00 37.68 93 LYS C O 1
ATOM 1539 N N . VAL A 1 94 ? 4.631 27.557 -3.035 1.00 35.05 94 VAL C N 1
ATOM 1540 C CA . VAL A 1 94 ? 5.297 26.656 -2.092 1.00 36.32 94 VAL C CA 1
ATOM 1541 C C . VAL A 1 94 ? 6.735 27.049 -1.818 1.00 46.80 94 VAL C C 1
ATOM 1542 O O . VAL A 1 94 ? 7.355 26.485 -0.908 1.00 55.30 94 VAL C O 1
ATOM 1555 N N . THR A 1 95 ? 7.278 28.008 -2.564 1.00 35.71 95 THR C N 1
ATOM 1556 C CA . THR A 1 95 ? 8.605 28.541 -2.303 1.00 49.01 95 THR C CA 1
ATOM 1557 C C . THR A 1 95 ? 8.571 29.963 -1.745 1.00 46.59 95 THR C C 1
ATOM 1558 O O . THR A 1 95 ? 9.634 30.528 -1.473 1.00 53.08 95 THR C O 1
ATOM 1569 N N . GLY A 1 96 ? 7.391 30.562 -1.603 1.00 71.08 96 GLY C N 1
ATOM 1570 C CA . GLY A 1 96 ? 7.237 31.815 -0.888 1.00 98.81 96 GLY C CA 1
ATOM 1571 C C . GLY A 1 96 ? 7.200 33.078 -1.72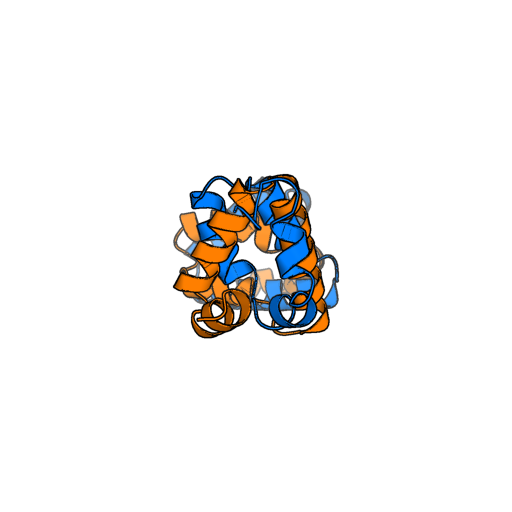4 1.00 105.78 96 GLY C C 1
ATOM 1572 O O . GLY A 1 96 ? 7.422 34.161 -1.171 1.00 104.22 96 GLY C O 1
ATOM 1576 N N . LYS A 1 97 ? 6.908 32.984 -3.017 1.00 120.62 97 LYS C N 1
ATOM 1577 C CA . LYS A 1 97 ? 7.006 34.140 -3.904 1.00 122.48 97 LYS C CA 1
ATOM 1578 C C . LYS A 1 97 ? 5.633 34.662 -4.326 1.00 110.89 97 LYS C C 1
ATOM 1579 O O . LYS A 1 97 ? 4.619 34.376 -3.688 1.00 76.78 97 LYS C O 1
ATOM 1598 N N . ASP B 1 8 ? 16.960 14.576 5.024 1.00 81.87 8 ASP D N 1
ATOM 1599 C CA . ASP B 1 8 ? 16.689 15.964 5.380 1.00 108.44 8 ASP D CA 1
ATOM 1600 C C . ASP B 1 8 ? 15.180 16.212 5.501 1.00 90.09 8 ASP D C 1
ATOM 1601 O O . ASP B 1 8 ? 14.388 15.269 5.556 1.00 74.00 8 ASP D O 1
ATOM 1609 N N . GLU B 1 9 ? 14.793 17.487 5.528 1.00 58.30 9 GLU D N 1
ATOM 1610 C CA . GLU B 1 9 ? 13.465 17.908 5.963 1.00 37.84 9 GLU D CA 1
ATOM 1611 C C . GLU B 1 9 ? 12.620 18.490 4.840 1.00 40.22 9 GLU D C 1
ATOM 1612 O O . GLU B 1 9 ? 11.500 18.954 5.090 1.00 33.42 9 GLU D O 1
ATOM 1624 N N . CYS B 1 10 ? 13.102 18.433 3.603 1.00 32.43 10 CYS D N 1
ATOM 1625 C CA A CYS B 1 10 ? 12.447 19.129 2.496 0.53 35.12 10 CYS D CA 1
ATOM 1626 C CA B CYS B 1 10 ? 12.431 19.165 2.536 0.47 34.51 10 CYS D CA 1
ATOM 1627 C C . CYS B 1 10 ? 11.000 18.676 2.325 1.00 28.31 10 CYS D C 1
ATOM 1628 O O . CYS B 1 10 ? 10.078 19.493 2.187 1.00 27.52 10 CYS D O 1
ATOM 1643 N N . TRP B 1 11 ? 10.774 17.369 2.330 1.00 24.91 11 TRP D N 1
ATOM 1644 C CA . TRP B 1 11 ? 9.425 16.884 2.083 1.00 25.59 11 TRP D CA 1
ATOM 1645 C C . TRP B 1 11 ? 8.499 17.178 3.257 1.00 29.53 11 TRP D C 1
ATOM 1646 O O . TRP B 1 11 ? 7.343 17.549 3.052 1.00 29.17 11 TRP D O 1
ATOM 1667 N N . SER B 1 12 ? 8.971 16.991 4.493 1.00 37.73 12 SER D N 1
ATOM 1668 C CA . SER B 1 12 ? 8.099 17.255 5.633 1.00 40.49 12 SER D CA 1
ATOM 1669 C C . SER B 1 12 ? 7.708 18.727 5.687 1.00 38.41 12 SER D C 1
ATOM 1670 O O . SER B 1 12 ? 6.591 19.061 6.096 1.00 34.65 12 SER D O 1
ATOM 1678 N N . VAL B 1 13 ? 8.602 19.618 5.261 1.00 31.36 13 VAL D N 1
ATOM 1679 C CA . VAL B 1 13 ? 8.259 21.035 5.197 1.00 33.83 13 VAL D CA 1
ATOM 1680 C C . VAL B 1 13 ? 7.148 21.266 4.177 1.00 32.02 13 VAL D C 1
ATOM 1681 O O . VAL B 1 13 ? 6.248 22.087 4.384 1.00 41.21 13 VAL D O 1
ATOM 1694 N N . LEU B 1 14 ? 7.188 20.546 3.061 1.00 29.43 14 LEU D N 1
ATOM 1695 C CA . LEU B 1 14 ? 6.192 20.737 2.019 1.00 27.79 14 LEU D CA 1
ATOM 1696 C C . LEU B 1 14 ? 4.819 20.201 2.413 1.00 33.35 14 LEU D C 1
ATOM 1697 O O . LEU B 1 14 ? 3.843 20.455 1.697 1.00 29.02 14 LEU D O 1
ATOM 1713 N N . GLU B 1 15 ? 4.719 19.478 3.533 1.00 35.70 15 GLU D N 1
ATOM 1714 C CA . GLU B 1 15 ? 3.471 18.803 3.881 1.00 32.07 15 GLU D CA 1
ATOM 1715 C C . GLU B 1 15 ? 2.332 19.797 4.056 1.00 27.71 15 GLU D C 1
ATOM 1716 O O . GLU B 1 15 ? 1.175 19.486 3.756 1.00 27.06 15 GLU D O 1
ATOM 1720 N N . GLY B 1 16 ? 2.625 20.991 4.582 1.00 27.40 16 GLY D N 1
ATOM 1721 C CA . GLY B 1 16 ? 1.572 21.967 4.772 1.00 29.68 16 GLY D CA 1
ATOM 1722 C C . GLY B 1 16 ? 0.857 22.338 3.489 1.00 23.76 16 GLY D C 1
ATOM 1723 O O . GLY B 1 16 ? -0.289 22.818 3.545 1.00 24.77 16 GLY D O 1
ATOM 1727 N N . PHE B 1 17 ? 1.506 22.145 2.340 1.00 23.62 17 PHE D N 1
ATOM 1728 C CA . PHE B 1 17 ? 0.928 22.489 1.063 1.00 22.94 17 PHE D CA 1
ATOM 1729 C C . PHE B 1 17 ? 0.354 21.277 0.343 1.00 21.37 17 PHE D C 1
ATOM 1730 O O . PHE B 1 17 ? -0.058 21.403 -0.810 1.00 21.75 17 PHE D O 1
ATOM 1747 N N . ARG B 1 18 ? 0.268 20.127 1.015 1.00 20.51 18 ARG D N 1
ATOM 1748 C CA . ARG B 1 18 ? -0.157 18.909 0.326 1.00 19.46 18 ARG D CA 1
ATOM 1749 C C . ARG B 1 18 ? -1.512 19.084 -0.333 1.00 19.75 18 ARG D C 1
ATOM 1750 O O . ARG B 1 18 ? -1.653 18.765 -1.512 1.00 19.97 18 ARG D O 1
ATOM 1771 N N . VAL B 1 19 ? -2.503 19.623 0.360 1.00 21.49 19 VAL D N 1
ATOM 1772 C CA . VAL B 1 19 ? -3.837 19.697 -0.240 1.00 21.26 19 VAL D CA 1
ATOM 1773 C C . VAL B 1 19 ? -3.858 20.658 -1.421 1.00 24.77 19 VAL D C 1
ATOM 1774 O O . VAL B 1 19 ? -4.530 20.405 -2.428 1.00 26.66 19 VAL D O 1
ATOM 1787 N N . THR B 1 20 ? -3.123 21.761 -1.327 1.00 23.28 20 THR D N 1
ATOM 1788 C CA . THR B 1 20 ? -3.020 22.672 -2.463 1.00 25.14 20 THR D CA 1
ATOM 1789 C C . THR B 1 20 ? -2.439 21.939 -3.679 1.00 25.17 20 THR D C 1
ATOM 1790 O O . THR B 1 20 ? -2.998 21.994 -4.785 1.00 26.94 20 THR D O 1
ATOM 1801 N N . LEU B 1 21 ? -1.330 21.221 -3.486 1.00 18.15 21 LEU D N 1
ATOM 1802 C CA . LEU B 1 21 ? -0.695 20.510 -4.581 1.00 17.29 21 LEU D CA 1
ATOM 1803 C C . LEU B 1 21 ? -1.642 19.501 -5.204 1.00 21.38 21 LEU D C 1
ATOM 1804 O O . LEU B 1 21 ? -1.745 19.405 -6.442 1.00 20.41 21 LEU D O 1
ATOM 1820 N N . THR B 1 22 ? -2.307 18.708 -4.367 1.00 20.33 22 THR D N 1
ATOM 1821 C CA . THR B 1 22 ? -3.145 17.645 -4.895 1.00 19.73 22 THR D CA 1
ATOM 1822 C C . THR B 1 22 ? -4.387 18.182 -5.580 1.00 26.37 22 THR D C 1
ATOM 1823 O O . THR B 1 22 ? -4.972 17.471 -6.406 1.00 26.66 22 THR D O 1
ATOM 1834 N N . SER B 1 23 ? -4.779 19.414 -5.282 1.00 24.31 23 SER D N 1
ATOM 1835 C CA . SER B 1 23 ? -5.984 19.977 -5.880 1.00 33.40 23 SER D CA 1
ATOM 1836 C C . SER B 1 23 ? -5.710 20.524 -7.276 1.00 43.92 23 SER D C 1
ATOM 1837 O O . SER B 1 23 ? -6.580 20.454 -8.155 1.00 41.69 23 SER D O 1
ATOM 1845 N N . VAL B 1 24 ? -4.499 21.015 -7.509 1.00 23.86 24 VAL D N 1
ATOM 1846 C CA . VAL B 1 24 ? -4.171 21.742 -8.722 1.00 26.45 24 VAL D CA 1
ATOM 1847 C C . VAL B 1 24 ? -3.512 20.849 -9.762 1.00 24.46 24 VAL D C 1
ATOM 1848 O O . VAL B 1 24 ? -3.791 20.987 -10.950 1.00 26.82 24 VAL D O 1
ATOM 1861 N N . ILE B 1 25 ? -2.581 19.989 -9.359 1.00 19.66 25 ILE D N 1
ATOM 1862 C CA . ILE B 1 25 ? -1.759 19.270 -10.329 1.00 18.78 25 ILE D CA 1
ATOM 1863 C C . ILE B 1 25 ? -2.578 18.196 -11.037 1.00 19.62 25 ILE D C 1
ATOM 1864 O O . ILE B 1 25 ? -3.290 17.408 -10.406 1.00 21.34 25 ILE D O 1
ATOM 1880 N N . ASP B 1 26 ? -2.412 18.112 -12.355 1.00 20.67 26 ASP D N 1
ATOM 1881 C CA . ASP B 1 26 ? -2.866 16.975 -13.151 1.00 23.51 26 ASP D CA 1
ATOM 1882 C C . ASP B 1 26 ? -1.625 16.112 -13.348 1.00 20.47 26 ASP D C 1
ATOM 1883 O O . ASP B 1 26 ? -0.698 16.536 -14.059 1.00 20.15 26 ASP D O 1
ATOM 1892 N N . PRO B 1 27 ? -1.526 14.939 -12.745 1.00 20.40 27 PRO D N 1
ATOM 1893 C CA . PRO B 1 27 ? -0.228 14.254 -12.723 1.00 18.49 27 PRO D CA 1
ATOM 1894 C C . PRO B 1 27 ? 0.337 13.920 -14.085 1.00 19.67 27 PRO D C 1
ATOM 1895 O O . PRO B 1 27 ? 1.570 13.915 -14.239 1.00 18.90 27 PRO D O 1
ATOM 1906 N N . SER B 1 28 ? -0.502 13.652 -15.077 1.00 19.86 28 SER D N 1
ATOM 1907 C CA . SER B 1 28 ? 0.030 13.284 -16.380 1.00 21.96 28 SER D CA 1
ATOM 1908 C C . SER B 1 28 ? 0.795 14.421 -17.044 1.00 22.81 28 SER D C 1
ATOM 1909 O O . SER B 1 28 ? 1.548 14.171 -17.983 1.00 23.53 28 SER D O 1
ATOM 1917 N N . ARG B 1 29 ? 0.635 15.657 -16.583 1.00 20.04 29 ARG D N 1
ATOM 1918 C CA . ARG B 1 29 ? 1.425 16.768 -17.094 1.00 18.05 29 ARG D CA 1
ATOM 1919 C C . ARG B 1 29 ? 2.871 16.723 -16.619 1.00 19.16 29 ARG D C 1
ATOM 1920 O O . ARG B 1 29 ? 3.752 17.292 -17.295 1.00 21.38 29 ARG D O 1
ATOM 1941 N N . ILE B 1 30 ? 3.153 16.097 -15.484 1.00 17.13 30 ILE D N 1
ATOM 1942 C CA . ILE B 1 30 ? 4.497 16.147 -14.923 1.00 17.41 30 ILE D CA 1
ATOM 1943 C C . ILE B 1 30 ? 5.169 14.791 -14.833 1.00 16.53 30 ILE D C 1
ATOM 1944 O O . ILE B 1 30 ? 6.395 14.756 -14.638 1.00 17.07 30 ILE D O 1
ATOM 1960 N N . THR B 1 31 ? 4.448 13.671 -14.902 1.00 16.24 31 THR D N 1
ATOM 1961 C CA . THR B 1 31 ? 5.144 12.393 -14.795 1.00 18.40 31 THR D CA 1
ATOM 1962 C C . THR B 1 31 ? 6.172 12.173 -15.905 1.00 17.31 31 THR D C 1
ATOM 1963 O O . THR B 1 31 ? 7.215 11.560 -15.604 1.00 18.74 31 THR D O 1
ATOM 1974 N N . PRO B 1 32 ? 6.000 12.641 -17.142 1.00 17.70 32 PRO D N 1
ATOM 1975 C CA . PRO B 1 32 ? 7.073 12.425 -18.122 1.00 19.08 32 PRO D CA 1
ATOM 1976 C C . PRO B 1 32 ? 8.372 13.091 -17.710 1.00 18.74 32 PRO D C 1
ATOM 1977 O O . PRO B 1 32 ? 9.442 12.485 -17.819 1.00 20.24 32 PRO D O 1
ATOM 1988 N N . TYR B 1 33 ? 8.293 14.311 -17.175 1.00 17.28 33 TYR D N 1
ATOM 1989 C CA . TYR B 1 33 ? 9.482 14.997 -16.703 1.00 16.79 33 TYR D CA 1
ATOM 1990 C C . TYR B 1 33 ? 10.119 14.221 -15.556 1.00 16.84 33 TYR D C 1
ATOM 1991 O O . TYR B 1 33 ? 11.334 14.006 -15.526 1.00 17.69 33 TYR D O 1
ATOM 2009 N N . LEU B 1 34 ? 9.295 13.771 -14.625 1.00 16.72 34 LEU D N 1
ATOM 2010 C CA . LEU B 1 34 ? 9.812 13.068 -13.454 1.00 17.65 34 LEU D CA 1
ATOM 2011 C C . LEU B 1 34 ? 10.403 11.713 -13.817 1.00 18.04 34 LEU D C 1
ATOM 2012 O O . LEU B 1 34 ? 11.393 11.275 -13.205 1.00 20.19 34 LEU D O 1
ATOM 2028 N N . ARG B 1 35 ? 9.822 11.041 -14.811 1.00 18.51 35 ARG D N 1
ATOM 2029 C CA . ARG B 1 35 ? 10.407 9.790 -15.293 1.00 20.99 35 ARG D CA 1
ATOM 2030 C C . ARG B 1 35 ? 11.786 10.042 -15.885 1.00 19.68 35 ARG D C 1
ATOM 2031 O O . ARG B 1 35 ? 12.736 9.283 -15.660 1.00 22.99 35 ARG D O 1
ATOM 2052 N N . GLN B 1 36 ? 11.923 11.122 -16.664 1.00 19.29 36 GLN D N 1
ATOM 2053 C CA . GLN B 1 36 ? 13.204 11.409 -17.287 1.00 19.95 36 GLN D CA 1
ATOM 2054 C C . GLN B 1 36 ? 14.239 11.836 -16.253 1.00 22.43 36 GLN D C 1
ATOM 2055 O O . GLN B 1 36 ? 15.432 11.590 -16.439 1.00 23.53 36 GLN D O 1
ATOM 2069 N N . CYS B 1 37 ? 13.788 12.418 -15.133 1.00 22.64 37 CYS D N 1
ATOM 2070 C CA . CYS B 1 37 ? 14.641 12.670 -13.971 1.00 22.57 37 CYS D CA 1
ATOM 2071 C C . CYS B 1 37 ? 15.059 11.404 -13.247 1.00 24.69 37 CYS D C 1
ATOM 2072 O O . CYS B 1 37 ? 15.891 11.488 -12.331 1.00 28.49 37 CYS D O 1
ATOM 2080 N N . LYS B 1 38 ? 14.464 10.251 -13.581 1.00 24.56 38 LYS D N 1
ATOM 2081 C CA . LYS B 1 38 ? 14.759 8.966 -12.950 1.00 28.67 38 LYS D CA 1
ATOM 2082 C C . LYS B 1 38 ? 14.326 8.912 -11.491 1.00 25.03 38 LYS D C 1
ATOM 2083 O O . LYS B 1 38 ? 14.865 8.113 -10.711 1.00 30.78 38 LYS D O 1
ATOM 2102 N N . VAL B 1 39 ? 13.351 9.735 -11.099 1.00 21.50 39 VAL D N 1
ATOM 2103 C CA . VAL B 1 39 ? 12.758 9.642 -9.774 1.00 20.36 39 VAL D CA 1
ATOM 2104 C C . VAL B 1 39 ? 11.439 8.905 -9.797 1.00 21.20 39 VAL D C 1
ATOM 2105 O O . VAL B 1 39 ? 10.853 8.661 -8.735 1.00 23.30 39 VAL D O 1
ATOM 2118 N N . LEU B 1 40 ? 10.950 8.551 -10.971 1.00 21.67 40 LEU D N 1
ATOM 2119 C CA . LEU B 1 40 ? 9.818 7.662 -11.136 1.00 22.16 40 LEU D CA 1
ATOM 2120 C C . LEU B 1 40 ? 10.283 6.546 -12.025 1.00 27.40 40 LEU D C 1
ATOM 2121 O O . LEU B 1 40 ? 10.784 6.801 -13.120 1.00 29.95 40 LEU D O 1
ATOM 2137 N N . ASN B 1 41 ? 10.116 5.327 -11.568 1.00 25.46 41 ASN D N 1
ATOM 2138 C CA . ASN B 1 41 ? 10.368 4.192 -12.432 1.00 30.16 41 ASN D CA 1
ATOM 2139 C C . ASN B 1 41 ? 9.112 3.904 -13.237 1.00 31.63 41 ASN D C 1
ATOM 2140 O O . ASN B 1 41 ? 8.042 4.468 -12.977 1.00 29.27 41 ASN D O 1
ATOM 2151 N N . PRO B 1 42 ? 9.206 3.028 -14.240 1.00 39.82 42 PRO D N 1
ATOM 2152 C CA . PRO B 1 42 ? 8.020 2.749 -15.066 1.00 35.24 42 PRO D CA 1
ATOM 2153 C C . PRO B 1 42 ? 6.836 2.208 -14.280 1.00 32.67 42 PRO D C 1
ATOM 2154 O O . PRO B 1 42 ? 5.687 2.547 -14.586 1.00 37.13 42 PRO D O 1
ATOM 2165 N N . ASP B 1 43 ? 7.088 1.404 -13.247 1.00 34.51 43 ASP D N 1
ATOM 2166 C CA . ASP B 1 43 ? 5.993 0.899 -12.424 1.00 41.55 43 ASP D CA 1
ATOM 2167 C C . ASP B 1 43 ? 5.366 2.023 -11.607 1.00 41.96 43 ASP D C 1
ATOM 2168 O O . ASP B 1 43 ? 4.149 2.033 -11.382 1.00 37.99 43 ASP D O 1
ATOM 2177 N N . ASP B 1 44 ? 6.188 2.962 -11.127 1.00 33.29 44 ASP D N 1
ATOM 2178 C CA . ASP B 1 44 ? 5.649 4.128 -10.435 1.00 26.52 44 ASP D CA 1
ATOM 2179 C C . ASP B 1 44 ? 4.682 4.900 -11.326 1.00 24.68 44 ASP D C 1
ATOM 2180 O O . ASP B 1 44 ? 3.595 5.308 -10.888 1.00 22.54 44 ASP D O 1
ATOM 2189 N N . GLU B 1 45 ? 5.109 5.200 -12.560 1.00 26.85 45 GLU D N 1
ATOM 2190 C CA . GLU B 1 45 ? 4.263 6.001 -13.438 1.00 27.62 45 GLU D CA 1
ATOM 2191 C C . GLU B 1 45 ? 2.975 5.270 -13.762 1.00 25.45 45 GLU D C 1
ATOM 2192 O O . GLU B 1 45 ? 1.885 5.852 -13.718 1.00 28.49 45 GLU D O 1
ATOM 2204 N N . GLU B 1 46 ? 3.075 3.979 -14.073 1.00 30.97 46 GLU D N 1
ATOM 2205 C CA . GLU B 1 46 ? 1.876 3.195 -14.344 1.00 35.68 46 GLU D CA 1
ATOM 2206 C C . GLU B 1 46 ? 0.934 3.223 -13.149 1.00 26.40 46 GLU D C 1
ATOM 2207 O O . GLU B 1 46 ? -0.287 3.358 -13.308 1.00 31.31 46 GLU D O 1
ATOM 2211 N N . GLN B 1 47 ? 1.490 3.165 -11.937 1.00 27.86 47 GLN D N 1
ATOM 2212 C CA . GLN B 1 47 ? 0.668 3.210 -10.732 1.00 24.94 47 GLN D CA 1
ATOM 2213 C C . GLN B 1 47 ? -0.074 4.545 -10.604 1.00 27.51 47 GLN D C 1
ATOM 2214 O O . GLN B 1 47 ? -1.299 4.566 -10.439 1.00 30.77 47 GLN D O 1
ATOM 2228 N N . VAL B 1 48 ? 0.646 5.670 -10.745 1.00 20.07 48 VAL D N 1
ATOM 2229 C CA . VAL B 1 48 ? 0.044 6.991 -10.639 1.00 20.84 48 VAL D CA 1
ATOM 2230 C C . VAL B 1 48 ? -1.055 7.187 -11.678 1.00 21.40 48 VAL D C 1
ATOM 2231 O O . VAL B 1 48 ? -2.116 7.755 -11.376 1.00 22.92 48 VAL D O 1
ATOM 2244 N N . LEU B 1 49 ? -0.827 6.730 -12.915 1.00 19.56 49 LEU D N 1
ATOM 2245 C CA . LEU B 1 49 ? -1.724 7.064 -14.018 1.00 23.78 49 LEU D CA 1
ATOM 2246 C C . LEU B 1 49 ? -2.842 6.060 -14.214 1.00 23.86 49 LEU D C 1
ATOM 2247 O O . LEU B 1 49 ? -3.736 6.317 -15.020 1.00 27.22 49 LEU D O 1
ATOM 2263 N N . SER B 1 50 ? -2.814 4.939 -13.507 1.00 22.31 50 SER D N 1
ATOM 2264 C CA . SER B 1 50 ? -3.827 3.910 -13.686 1.00 22.96 50 SER D CA 1
ATOM 2265 C C . SER B 1 50 ? -5.173 4.392 -13.162 1.00 23.75 50 SER D C 1
ATOM 2266 O O . SER B 1 50 ? -5.270 5.283 -12.311 1.00 25.47 50 SER D O 1
ATOM 2274 N N . ASP B 1 51 ? -6.241 3.774 -13.666 1.00 23.16 51 ASP D N 1
ATOM 2275 C CA A ASP B 1 51 ? -7.601 4.169 -13.303 0.48 24.37 51 ASP D CA 1
ATOM 2276 C CA B ASP B 1 51 ? -7.618 4.158 -13.364 0.52 25.27 51 ASP D CA 1
ATOM 2277 C C . ASP B 1 51 ? -8.339 2.979 -12.741 1.00 26.57 51 ASP D C 1
ATOM 2278 O O . ASP B 1 51 ? -8.965 2.194 -13.465 1.00 26.86 51 ASP D O 1
ATOM 2295 N N . PRO B 1 52 ? -8.300 2.794 -11.414 1.00 24.01 52 PRO D N 1
ATOM 2296 C CA . PRO B 1 52 ? -9.030 1.696 -10.790 1.00 25.66 52 PRO D CA 1
ATOM 2297 C C . PRO B 1 52 ? -10.535 1.889 -10.736 1.00 26.70 52 PRO D C 1
ATOM 2298 O O . PRO B 1 52 ? -11.246 0.904 -10.510 1.00 31.46 52 PRO D O 1
ATOM 2309 N N . ASN B 1 53 ? -11.049 3.107 -10.925 1.00 25.64 53 ASN D N 1
ATOM 2310 C CA . ASN B 1 53 ? -12.493 3.332 -10.934 1.00 25.84 53 ASN D CA 1
ATOM 2311 C C . ASN B 1 53 ? -13.014 3.073 -12.340 1.00 24.52 53 ASN D C 1
ATOM 2312 O O . ASN B 1 53 ? -12.601 3.747 -13.293 1.00 25.52 53 ASN D O 1
ATOM 2323 N N . LEU B 1 54 ? -13.922 2.106 -12.459 1.00 29.77 54 LEU D N 1
ATOM 2324 C CA . LEU B 1 54 ? -14.446 1.688 -13.754 1.00 26.11 54 LEU D CA 1
ATOM 2325 C C . LEU B 1 54 ? -15.093 2.834 -14.512 1.00 24.48 54 LEU D C 1
ATOM 2326 O O . LEU B 1 54 ? -14.909 2.955 -15.716 1.00 23.20 54 LEU D O 1
ATOM 2342 N N . VAL B 1 55 ? -15.903 3.648 -13.847 1.00 29.29 55 VAL D N 1
ATOM 2343 C CA . VAL B 1 55 ? -16.587 4.728 -14.552 1.00 29.60 55 VAL D CA 1
ATOM 2344 C C . VAL B 1 55 ? -15.583 5.657 -15.225 1.00 26.96 55 VAL D C 1
ATOM 2345 O O . VAL B 1 55 ? -15.765 6.077 -16.371 1.00 29.06 55 VAL D O 1
ATOM 2358 N N . ILE B 1 56 ? -14.508 5.990 -14.520 1.00 29.58 56 ILE D N 1
ATOM 2359 C CA . ILE B 1 56 ? -13.491 6.883 -15.049 1.00 27.58 56 ILE D CA 1
ATOM 2360 C C . ILE B 1 56 ? -12.717 6.193 -16.165 1.00 23.66 56 ILE D C 1
ATOM 2361 O O . ILE B 1 56 ? -12.487 6.755 -17.242 1.00 23.64 56 ILE D O 1
ATOM 2377 N N . ARG B 1 57 ? -12.316 4.955 -15.926 1.00 26.83 57 ARG D N 1
ATOM 2378 C CA . ARG B 1 57 ? -11.562 4.217 -16.918 1.00 23.40 57 ARG D CA 1
ATOM 2379 C C . ARG B 1 57 ? -12.350 4.123 -18.224 1.00 21.08 57 ARG D C 1
ATOM 2380 O O . ARG B 1 57 ? -11.816 4.360 -19.328 1.00 21.35 57 ARG D O 1
ATOM 2401 N N . LYS B 1 58 ? -13.643 3.797 -18.124 1.00 21.07 58 LYS D N 1
ATOM 2402 C CA . LYS B 1 58 ? -14.472 3.660 -19.318 1.00 20.62 58 LYS D CA 1
ATOM 2403 C C . LYS B 1 58 ? -14.486 4.947 -20.128 1.00 20.32 58 LYS D C 1
ATOM 2404 O O . LYS B 1 58 ? -14.421 4.906 -21.359 1.00 21.05 58 LYS D O 1
ATOM 2423 N N . ARG B 1 59 ? -14.598 6.092 -19.474 1.00 20.63 59 ARG D N 1
ATOM 2424 C CA . ARG B 1 59 ? -14.602 7.353 -20.202 1.00 20.82 59 ARG D CA 1
ATOM 2425 C C . ARG B 1 59 ? -13.289 7.560 -20.935 1.00 21.50 59 ARG D C 1
ATOM 2426 O O . ARG B 1 59 ? -13.276 7.973 -22.102 1.00 20.79 59 ARG D O 1
ATOM 2447 N N . LYS B 1 60 ? -12.163 7.338 -20.255 1.00 19.19 60 LYS D N 1
ATOM 2448 C CA . LYS B 1 60 ? -10.862 7.560 -20.874 1.00 18.85 60 LYS D CA 1
ATOM 2449 C C . LYS B 1 60 ? -10.635 6.623 -22.043 1.00 18.03 60 LYS D C 1
ATOM 2450 O O . LYS B 1 60 ? -10.101 7.045 -23.079 1.00 18.37 60 LYS D O 1
ATOM 2469 N N . VAL B 1 61 ? -11.019 5.354 -21.918 1.00 17.37 61 VAL D N 1
ATOM 2470 C CA . VAL B 1 61 ? -10.867 4.452 -23.055 1.00 15.92 61 VAL D CA 1
ATOM 2471 C C . VAL B 1 61 ? -11.754 4.907 -24.191 1.00 18.15 61 VAL D C 1
ATOM 2472 O O . VAL B 1 61 ? -11.356 4.846 -25.370 1.00 18.04 61 VAL D O 1
ATOM 2485 N N . GLY B 1 62 ? -12.940 5.405 -23.876 1.00 17.17 62 GLY D N 1
ATOM 2486 C CA . GLY B 1 62 ? -13.814 5.911 -24.920 1.00 19.29 62 GLY D CA 1
ATOM 2487 C C . GLY B 1 62 ? -13.186 7.053 -25.691 1.00 20.25 62 GLY D C 1
ATOM 2488 O O . GLY B 1 62 ? -13.331 7.148 -26.924 1.00 19.64 62 GLY D O 1
ATOM 2492 N N . VAL B 1 63 ? -12.536 7.977 -24.985 1.00 16.07 63 VAL D N 1
ATOM 2493 C CA . VAL B 1 63 ? -11.868 9.095 -25.642 1.00 17.03 63 VAL D CA 1
ATOM 2494 C C . VAL B 1 63 ? -10.721 8.574 -26.495 1.00 16.34 63 VAL D C 1
ATOM 2495 O O . VAL B 1 63 ? -10.527 9.014 -27.637 1.00 17.70 63 VAL D O 1
ATOM 2508 N N . LEU B 1 64 ? -9.955 7.627 -25.962 1.00 16.40 64 LEU D N 1
ATOM 2509 C CA . LEU B 1 64 ? -8.868 6.998 -26.729 1.00 15.85 64 LEU D CA 1
ATOM 2510 C C . LEU B 1 64 ? -9.385 6.385 -28.025 1.00 17.93 64 LEU D C 1
ATOM 2511 O O . LEU B 1 64 ? -8.820 6.612 -29.108 1.00 17.37 64 LEU D O 1
ATOM 2527 N N . LEU B 1 65 ? -10.485 5.639 -27.946 1.00 17.19 65 LEU D N 1
ATOM 2528 C CA . LEU B 1 65 ? -11.035 5.007 -29.142 1.00 17.65 65 LEU D CA 1
ATOM 2529 C C . LEU B 1 65 ? -11.470 6.063 -30.137 1.00 18.37 65 LEU D C 1
ATOM 2530 O O . LEU B 1 65 ? -11.357 5.860 -31.353 1.00 19.59 65 LEU D O 1
ATOM 2546 N N . ASP B 1 66 ? -12.023 7.171 -29.643 1.00 18.11 66 ASP D N 1
ATOM 2547 C CA . ASP B 1 66 ? -12.487 8.228 -30.527 1.00 20.40 66 ASP D CA 1
ATOM 2548 C C . ASP B 1 66 ? -11.320 8.873 -31.278 1.00 18.41 66 ASP D C 1
ATOM 2549 O O . ASP B 1 66 ? -11.405 9.137 -32.490 1.00 20.26 66 ASP D O 1
ATOM 2558 N N . ILE B 1 67 ? -10.221 9.114 -30.564 1.00 17.71 67 ILE D N 1
ATOM 2559 C CA . ILE B 1 67 ? -9.027 9.666 -31.196 1.00 20.35 67 ILE D CA 1
ATOM 2560 C C . ILE B 1 67 ? -8.512 8.701 -32.261 1.00 18.10 67 ILE D C 1
ATOM 2561 O O . ILE B 1 67 ? -8.207 9.095 -33.389 1.00 21.11 67 ILE D O 1
ATOM 2577 N N . LEU B 1 68 ? -8.425 7.415 -31.919 1.00 18.02 68 LEU D N 1
ATOM 2578 C CA . LEU B 1 68 ? -7.899 6.433 -32.855 1.00 16.46 68 LEU D CA 1
ATOM 2579 C C . LEU B 1 68 ? -8.802 6.286 -34.084 1.00 19.92 68 LEU D C 1
ATOM 2580 O O . LEU B 1 68 ? -8.317 6.087 -35.203 1.00 20.54 68 LEU D O 1
ATOM 2596 N N . GLN B 1 69 ? -10.123 6.340 -33.877 1.00 20.84 69 GLN D N 1
ATOM 2597 C CA . GLN B 1 69 ? -11.080 6.210 -34.968 1.00 23.40 69 GLN D CA 1
ATOM 2598 C C . GLN B 1 69 ? -10.867 7.283 -36.024 1.00 26.91 69 GLN D C 1
ATOM 2599 O O . GLN B 1 69 ? -11.022 7.024 -37.216 1.00 29.19 69 GLN D O 1
ATOM 2613 N N . ARG B 1 70 ? -10.436 8.471 -35.601 1.00 24.92 70 ARG D N 1
ATOM 2614 C CA . ARG B 1 70 ? -10.225 9.571 -36.530 1.00 25.37 70 ARG D CA 1
ATOM 2615 C C . ARG B 1 70 ? -8.974 9.382 -37.389 1.00 30.97 70 ARG D C 1
ATOM 2616 O O . ARG B 1 70 ? -8.790 10.113 -38.370 1.00 34.70 70 ARG D O 1
ATOM 2637 N N . THR B 1 71 ? -8.137 8.390 -37.068 1.00 28.57 71 THR D N 1
ATOM 2638 C CA . THR B 1 71 ? -7.029 8.001 -37.933 1.00 26.54 71 THR D CA 1
ATOM 2639 C C . THR B 1 71 ? -7.379 6.857 -38.876 1.00 27.47 71 THR D C 1
ATOM 2640 O O . THR B 1 71 ? -6.516 6.405 -39.638 1.00 33.43 71 THR D O 1
ATOM 2651 N N . GLY B 1 72 ? -8.606 6.360 -38.815 1.00 26.95 72 GLY D N 1
ATOM 2652 C CA . GLY B 1 72 ? -9.011 5.341 -39.765 1.00 24.09 72 GLY D CA 1
ATOM 2653 C C . GLY B 1 72 ? -8.306 4.028 -39.521 1.00 21.85 72 GLY D C 1
ATOM 2654 O O . GLY B 1 72 ? -8.100 3.598 -38.387 1.00 20.53 72 GLY D O 1
ATOM 2658 N N . HIS B 1 73 ? -7.980 3.356 -40.622 1.00 22.39 73 HIS D N 1
ATOM 2659 C CA . HIS B 1 73 ? -7.450 2.000 -40.532 1.00 20.16 73 HIS D CA 1
ATOM 2660 C C . HIS B 1 73 ? -6.110 1.965 -39.803 1.00 19.78 73 HIS D C 1
ATOM 2661 O O . HIS B 1 73 ? -5.813 0.978 -39.116 1.00 20.40 73 HIS D O 1
ATOM 2675 N N . LYS B 1 74 ? -5.287 3.014 -39.934 1.00 18.90 74 LYS D N 1
ATOM 2676 C CA . LYS B 1 74 ? -3.986 3.035 -39.280 1.00 18.93 74 LYS D CA 1
ATOM 2677 C C . LYS B 1 74 ? -4.141 2.858 -37.779 1.00 19.87 74 LYS D C 1
ATOM 2678 O O . LYS B 1 74 ? -3.431 2.067 -37.144 1.00 18.89 74 LYS D O 1
ATOM 2697 N N . GLY B 1 75 ? -5.058 3.619 -37.179 1.00 18.74 75 GLY D N 1
ATOM 2698 C CA . GLY B 1 75 ? -5.269 3.516 -35.745 1.00 18.72 75 GLY D CA 1
ATOM 2699 C C . GLY B 1 75 ? -5.885 2.194 -35.354 1.00 16.91 75 GLY D C 1
ATOM 2700 O O . GLY B 1 75 ? -5.604 1.670 -34.281 1.00 17.28 75 GLY D O 1
ATOM 2704 N N . TYR B 1 76 ? -6.760 1.659 -36.203 1.00 15.75 76 TYR D N 1
ATOM 2705 C CA . TYR B 1 76 ? -7.384 0.370 -35.947 1.00 16.50 76 TYR D CA 1
ATOM 2706 C C . TYR B 1 76 ? -6.327 -0.728 -35.874 1.00 16.84 76 TYR D C 1
ATOM 2707 O O . TYR B 1 76 ? -6.305 -1.544 -34.946 1.00 16.93 76 TYR D O 1
ATOM 2725 N N . VAL B 1 77 ? -5.400 -0.737 -36.839 1.00 16.96 77 VAL D N 1
ATOM 2726 C CA . VAL B 1 77 ? -4.356 -1.756 -36.866 1.00 17.15 77 VAL D CA 1
ATOM 2727 C C . VAL B 1 77 ? -3.422 -1.618 -35.681 1.00 19.13 77 VAL D C 1
ATOM 2728 O O . VAL B 1 77 ? -3.147 -2.587 -34.972 1.00 18.66 77 VAL D O 1
ATOM 2741 N N . ALA B 1 78 ? -2.998 -0.390 -35.365 1.00 18.13 78 ALA D N 1
ATOM 2742 C CA . ALA B 1 78 ? -2.131 -0.204 -34.208 1.00 19.27 78 ALA D CA 1
ATOM 2743 C C . ALA B 1 78 ? -2.848 -0.586 -32.916 1.00 18.03 78 ALA D C 1
ATOM 2744 O O . ALA B 1 78 ? -2.242 -1.135 -31.983 1.00 18.14 78 ALA D O 1
ATOM 2751 N N . PHE B 1 79 ? -4.135 -0.246 -32.820 1.00 17.41 79 PHE D N 1
ATOM 2752 C CA . PHE B 1 79 ? -4.903 -0.625 -31.636 1.00 17.36 79 PHE D CA 1
ATOM 2753 C C . PHE B 1 79 ? -4.911 -2.144 -31.461 1.00 17.38 79 PHE D C 1
ATOM 2754 O O . PHE B 1 79 ? -4.667 -2.653 -30.358 1.00 18.96 79 PHE D O 1
ATOM 2771 N N . LEU B 1 80 ? -5.229 -2.890 -32.527 1.00 17.39 80 LEU D N 1
ATOM 2772 C CA . LEU B 1 80 ? -5.221 -4.341 -32.426 1.00 17.76 80 LEU D CA 1
ATOM 2773 C C . LEU B 1 80 ? -3.845 -4.860 -32.038 1.00 19.20 80 LEU D C 1
ATOM 2774 O O . LEU B 1 80 ? -3.718 -5.786 -31.220 1.00 20.48 80 LEU D O 1
ATOM 2790 N N . GLU B 1 81 ? -2.780 -4.272 -32.591 1.00 19.09 81 GLU D N 1
ATOM 2791 C CA . GLU B 1 81 ? -1.447 -4.671 -32.161 1.00 21.15 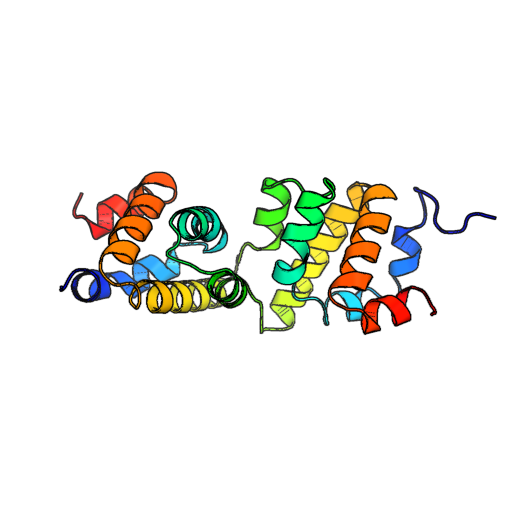81 GLU D CA 1
ATOM 2792 C C . GLU B 1 81 ? -1.287 -4.481 -30.666 1.00 18.95 81 GLU D C 1
ATOM 2793 O O . GLU B 1 81 ? -0.704 -5.321 -29.980 1.00 21.66 81 GLU D O 1
ATOM 2805 N N . SER B 1 82 ? -1.779 -3.350 -30.145 1.00 19.87 82 SER D N 1
ATOM 2806 C CA . SER B 1 82 ? -1.624 -3.075 -28.723 1.00 21.87 82 SER D CA 1
ATOM 2807 C C . SER B 1 82 ? -2.393 -4.085 -27.876 1.00 20.03 82 SER D C 1
ATOM 2808 O O . SER B 1 82 ? -1.916 -4.487 -26.811 1.00 21.86 82 SER D O 1
ATOM 2816 N N . LEU B 1 83 ? -3.561 -4.530 -28.352 1.00 19.04 83 LEU D N 1
ATOM 2817 C CA . LEU B 1 83 ? -4.273 -5.573 -27.622 1.00 22.88 83 LEU D CA 1
ATOM 2818 C C . LEU B 1 83 ? -3.508 -6.883 -27.656 1.00 21.52 83 LEU D C 1
ATOM 2819 O O . LEU B 1 83 ? -3.435 -7.593 -26.650 1.00 24.90 83 LEU D O 1
ATOM 2835 N N . GLU B 1 84 ? -2.962 -7.254 -28.814 1.00 22.23 84 GLU D N 1
ATOM 2836 C CA . GLU B 1 84 ? -2.264 -8.527 -28.875 1.00 25.08 84 GLU D CA 1
ATOM 2837 C C . GLU B 1 84 ? -1.118 -8.559 -27.875 1.00 27.92 84 GLU D C 1
ATOM 2838 O O . GLU B 1 84 ? -0.833 -9.603 -27.281 1.00 30.75 84 GLU D O 1
ATOM 2850 N N . LEU B 1 85 ? -0.497 -7.401 -27.641 1.00 24.10 85 LEU D N 1
ATOM 2851 C CA . LEU B 1 85 ? 0.624 -7.303 -26.718 1.00 28.27 85 LEU D CA 1
ATOM 2852 C C . LEU B 1 85 ? 0.182 -7.238 -25.256 1.00 29.35 85 LEU D C 1
ATOM 2853 O O . LEU B 1 85 ? 0.738 -7.944 -24.410 1.00 31.07 85 LEU D O 1
ATOM 2869 N N . TYR B 1 86 ? -0.805 -6.399 -24.940 1.00 25.89 86 TYR D N 1
ATOM 2870 C CA . TYR B 1 86 ? -1.099 -6.065 -23.551 1.00 25.98 86 TYR D CA 1
ATOM 2871 C C . TYR B 1 86 ? -2.386 -6.670 -23.022 1.00 30.36 86 TYR D C 1
ATOM 2872 O O . TYR B 1 86 ? -2.540 -6.761 -21.798 1.00 30.61 86 TYR D O 1
ATOM 2890 N N . TYR B 1 87 ? -3.290 -7.099 -23.900 1.00 22.80 87 TYR D N 1
ATOM 2891 C CA . TYR B 1 87 ? -4.566 -7.697 -23.511 1.00 23.93 87 TYR D CA 1
ATOM 2892 C C . TYR B 1 87 ? -4.842 -8.899 -24.416 1.00 23.77 87 TYR D C 1
ATOM 2893 O O . TYR B 1 87 ? -5.794 -8.904 -25.209 1.00 22.64 87 TYR D O 1
ATOM 2911 N N . PRO B 1 88 ? -4.001 -9.929 -24.339 1.00 25.65 88 PRO D N 1
ATOM 2912 C CA . PRO B 1 88 ? -4.086 -11.007 -25.333 1.00 25.55 88 PRO D CA 1
ATOM 2913 C C . PRO B 1 88 ? -5.440 -11.685 -25.372 1.00 30.49 88 PRO D C 1
ATOM 2914 O O . PRO B 1 88 ? -5.887 -12.109 -26.449 1.00 27.21 88 PRO D O 1
ATOM 2925 N N . GLN B 1 89 ? -6.119 -11.801 -24.232 1.00 29.25 89 GLN D N 1
ATOM 2926 C CA . GLN B 1 89 ? -7.413 -12.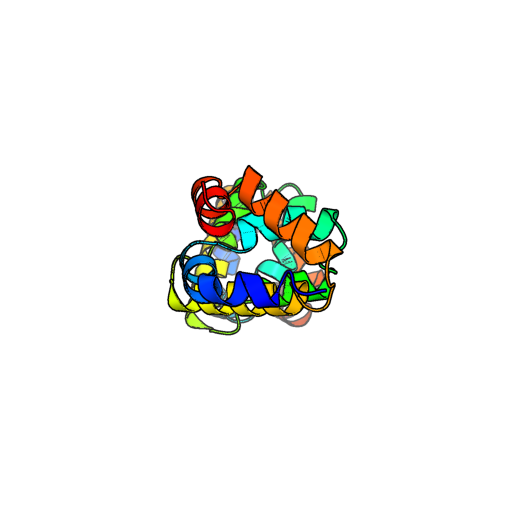460 -24.257 1.00 31.45 89 GLN D CA 1
ATOM 2927 C C . GLN B 1 89 ? -8.459 -11.564 -24.893 1.00 28.27 89 GLN D C 1
ATOM 2928 O O . GLN B 1 89 ? -9.331 -12.041 -25.622 1.00 29.02 89 GLN D O 1
ATOM 2942 N N . LEU B 1 90 ? -8.378 -10.265 -24.639 1.00 24.81 90 LEU D N 1
ATOM 2943 C CA . LEU B 1 90 ? -9.257 -9.329 -25.311 1.00 25.09 90 LEU D CA 1
ATOM 2944 C C . LEU B 1 90 ? -9.002 -9.332 -26.810 1.00 21.01 90 LEU D C 1
ATOM 2945 O O . LEU B 1 90 ? -9.948 -9.305 -27.602 1.00 22.36 90 LEU D O 1
ATOM 2961 N N . TYR B 1 91 ? -7.733 -9.392 -27.210 1.00 21.46 91 TYR D N 1
ATOM 2962 C CA . TYR B 1 91 ? -7.383 -9.495 -28.627 1.00 21.91 91 TYR D CA 1
ATOM 2963 C C . TYR B 1 91 ? -8.072 -10.680 -29.292 1.00 23.48 91 TYR D C 1
ATOM 2964 O O . TYR B 1 91 ? -8.670 -10.554 -30.366 1.00 24.33 91 TYR D O 1
ATOM 2982 N N . LYS B 1 92 ? -8.014 -11.844 -28.659 1.00 23.32 92 LYS D N 1
ATOM 2983 C CA . LYS B 1 92 ? -8.625 -13.013 -29.266 1.00 25.95 92 LYS D CA 1
ATOM 2984 C C . LYS B 1 92 ? -10.138 -12.847 -29.363 1.00 26.08 92 LYS D C 1
ATOM 2985 O O . LYS B 1 92 ? -10.751 -13.272 -30.350 1.00 29.60 92 LYS D O 1
ATOM 3004 N N . LYS B 1 93 ? -10.751 -12.217 -28.355 1.00 26.03 93 LYS D N 1
ATOM 3005 C CA . LYS B 1 93 ? -12.198 -12.040 -28.356 1.00 29.14 93 LYS D CA 1
ATOM 3006 C C . LYS B 1 93 ? -12.642 -11.116 -29.482 1.00 26.55 93 LYS D C 1
ATOM 3007 O O . LYS B 1 93 ? -13.603 -11.423 -30.203 1.00 29.36 93 LYS D O 1
ATOM 3026 N N . VAL B 1 94 ? -11.945 -9.997 -29.680 1.00 24.86 94 VAL D N 1
ATOM 3027 C CA . VAL B 1 94 ? -12.413 -9.045 -30.684 1.00 27.67 94 VAL D CA 1
ATOM 3028 C C . VAL B 1 94 ? -12.002 -9.432 -32.103 1.00 30.69 94 VAL D C 1
ATOM 3029 O O . VAL B 1 94 ? -12.600 -8.926 -33.057 1.00 36.92 94 VAL D O 1
ATOM 3042 N N . THR B 1 95 ? -11.035 -10.344 -32.282 1.00 27.74 95 THR D N 1
ATOM 3043 C CA . THR B 1 95 ? -10.609 -10.780 -33.609 1.00 29.74 95 THR D CA 1
ATOM 3044 C C . THR B 1 95 ? -11.120 -12.169 -33.964 1.00 38.39 95 THR D C 1
ATOM 3045 O O . THR B 1 95 ? -10.809 -12.677 -35.053 1.00 38.13 95 THR D O 1
ATOM 3056 N N . GLY B 1 96 ? -11.877 -12.803 -33.070 1.00 32.18 96 GLY D N 1
ATOM 3057 C CA . GLY B 1 96 ? -12.491 -14.089 -33.358 1.00 36.91 96 GLY D CA 1
ATOM 3058 C C . GLY B 1 96 ? -11.557 -15.276 -33.304 1.00 35.76 96 GLY D C 1
ATOM 3059 O O . GLY B 1 96 ? -11.904 -16.348 -33.826 1.00 40.73 96 GLY D O 1
ATOM 3063 N N . LYS B 1 97 ? -10.388 -15.128 -32.685 1.00 44.28 97 LYS D N 1
ATOM 3064 C CA . LYS B 1 97 ? -9.383 -16.190 -32.641 1.00 47.13 97 LYS D CA 1
ATOM 3065 C C . LYS B 1 97 ? -9.494 -17.021 -31.360 1.00 48.28 97 LYS D C 1
ATOM 3066 O O . LYS B 1 97 ? -10.455 -16.898 -30.595 1.00 50.06 97 LYS D O 1
#